Protein AF-A0A9D8QK67-F1 (afdb_monomer_lite)

Foldseek 3Di:
DDPDPPVVVVVVVLVVLLCVQCVVPVLNPPLVSLLVNCVVCLVVDDPVVSVVSVVDDSVVSSLVSLLVLQVDPVNVVSNVSSVVNCVVVVHDHDQPGPPPPNLQKDFQDDDPDTQFMAGRPPHGDTDGDPPDDQQSVLLSVQLNVLCNVPVPDDNLSSLQRSLCVQCNLVNCVVCVPDDLVVSCVVSSHDSVSSVVSVVDHSDDPDD

Radius of gyration: 26.01 Å; chains: 1; bounding box: 53×43×68 Å

Structure (mmCIF, N/CA/C/O backbone):
data_AF-A0A9D8QK67-F1
#
_entry.id   AF-A0A9D8QK67-F1
#
loop_
_atom_site.group_PDB
_atom_site.id
_atom_site.type_symbol
_atom_site.label_atom_id
_atom_site.label_alt_id
_atom_site.label_comp_id
_atom_site.label_asym_id
_atom_site.label_entity_id
_atom_site.label_seq_id
_atom_site.pdbx_PDB_ins_code
_atom_site.Cartn_x
_atom_site.Cartn_y
_atom_site.Cartn_z
_atom_site.occupancy
_atom_site.B_iso_or_equiv
_atom_site.auth_seq_id
_atom_site.auth_comp_id
_atom_site.auth_asym_id
_atom_site.auth_atom_id
_atom_site.pdbx_PDB_model_num
ATOM 1 N N . MET A 1 1 ? -6.940 -29.912 8.358 1.00 36.94 1 MET A N 1
ATOM 2 C CA . MET A 1 1 ? -6.576 -28.660 9.057 1.00 36.94 1 MET A CA 1
ATOM 3 C C . MET A 1 1 ? -7.272 -28.669 10.408 1.00 36.94 1 MET A C 1
ATOM 5 O O . MET A 1 1 ? -8.484 -28.816 10.425 1.00 36.94 1 MET A O 1
ATOM 9 N N . ARG A 1 2 ? -6.539 -28.619 11.528 1.00 30.02 2 ARG A N 1
ATOM 10 C CA . ARG A 1 2 ? -7.157 -28.437 12.853 1.00 30.02 2 ARG A CA 1
ATOM 11 C C . ARG A 1 2 ? -7.566 -26.968 12.959 1.00 30.02 2 ARG A C 1
ATOM 13 O O . ARG A 1 2 ? -6.685 -26.115 12.961 1.00 30.02 2 ARG A O 1
ATOM 20 N N . GLN A 1 3 ? -8.869 -26.688 12.989 1.00 32.41 3 GLN A N 1
ATOM 21 C CA . GLN A 1 3 ? -9.378 -25.390 13.431 1.00 32.41 3 GLN A CA 1
ATOM 22 C C . GLN A 1 3 ? -8.863 -25.164 14.853 1.00 32.41 3 GLN A C 1
ATOM 24 O O . GLN A 1 3 ? -9.059 -26.008 15.729 1.00 32.41 3 GLN A O 1
ATOM 29 N N . LEU A 1 4 ? -8.145 -24.063 15.057 1.00 34.09 4 LEU A N 1
ATOM 30 C CA . LEU A 1 4 ? -7.917 -23.551 16.399 1.00 34.09 4 LEU A CA 1
ATOM 31 C C . LEU A 1 4 ? -9.305 -23.243 16.979 1.00 34.09 4 LEU A C 1
ATOM 33 O O . LEU A 1 4 ? -10.075 -22.565 16.297 1.00 34.09 4 LEU A O 1
ATOM 37 N N . PRO A 1 5 ? -9.658 -23.750 18.171 1.00 41.81 5 PRO A N 1
ATOM 38 C CA . PRO A 1 5 ? -10.883 -23.349 18.836 1.00 41.81 5 PRO A CA 1
ATOM 39 C C . PRO A 1 5 ? -10.677 -21.906 19.295 1.00 41.81 5 PRO A C 1
ATOM 41 O O . PRO A 1 5 ? -10.140 -21.651 20.371 1.00 41.81 5 PRO A O 1
ATOM 44 N N . LEU A 1 6 ? -11.019 -20.950 18.435 1.00 49.28 6 LEU A N 1
ATOM 45 C CA . LEU A 1 6 ? -11.385 -19.630 18.914 1.00 49.28 6 LEU A CA 1
ATOM 46 C C . LEU A 1 6 ? -12.670 -19.865 19.711 1.00 49.28 6 LEU A C 1
ATOM 48 O O . LEU A 1 6 ? -13.608 -20.486 19.219 1.00 49.28 6 LEU A O 1
ATOM 52 N N . ASP A 1 7 ? -12.639 -19.544 20.999 1.00 64.25 7 ASP A N 1
ATOM 53 C CA . ASP A 1 7 ? -13.776 -19.750 21.892 1.00 64.25 7 ASP A CA 1
ATOM 54 C C . ASP A 1 7 ? -14.840 -18.701 21.543 1.00 64.25 7 ASP A C 1
ATOM 56 O O . ASP A 1 7 ? -14.879 -17.619 22.129 1.00 64.25 7 ASP A O 1
ATOM 60 N N . ASP A 1 8 ? -15.649 -19.006 20.523 1.00 66.75 8 ASP A N 1
ATOM 61 C CA . ASP A 1 8 ? -16.654 -18.108 19.942 1.00 66.75 8 ASP A CA 1
ATOM 62 C C . ASP A 1 8 ? -17.602 -17.541 21.012 1.00 66.75 8 ASP A C 1
ATOM 64 O O . ASP A 1 8 ? -18.052 -16.404 20.908 1.00 66.75 8 ASP A O 1
ATOM 68 N N . THR A 1 9 ? -17.857 -18.296 22.090 1.00 78.62 9 THR A N 1
ATOM 69 C CA . THR A 1 9 ? -18.712 -17.848 23.202 1.00 78.62 9 THR A CA 1
ATOM 70 C C . THR A 1 9 ? -18.023 -16.791 24.062 1.00 78.62 9 THR A C 1
ATOM 72 O O . THR A 1 9 ? -18.639 -15.785 24.410 1.00 78.62 9 THR A O 1
ATOM 75 N N . ARG A 1 10 ? -16.736 -16.973 24.390 1.00 80.19 10 ARG A N 1
ATOM 76 C CA . ARG A 1 10 ? -15.965 -15.948 25.119 1.00 80.19 10 ARG A CA 1
ATOM 77 C C . ARG A 1 10 ? -15.777 -14.689 24.288 1.00 80.19 10 ARG A C 1
ATOM 79 O O . ARG A 1 10 ? -15.839 -13.593 24.834 1.00 80.19 10 ARG A O 1
ATOM 86 N N . TYR A 1 11 ? -15.551 -14.846 22.986 1.00 83.00 11 TYR A N 1
ATOM 87 C CA . TYR A 1 11 ? -15.418 -13.710 22.083 1.00 83.00 11 TYR A CA 1
ATOM 88 C C . TYR A 1 11 ? -16.732 -12.930 21.961 1.00 83.00 11 TYR A C 1
ATOM 90 O O . TYR A 1 11 ? -16.716 -11.713 22.105 1.00 83.00 11 TYR A O 1
ATOM 98 N N . ALA A 1 12 ? -17.874 -13.608 21.808 1.00 88.06 12 ALA A N 1
ATOM 99 C CA . ALA A 1 12 ? -19.182 -12.951 21.797 1.00 88.06 12 ALA A CA 1
ATOM 100 C C . ALA A 1 12 ? -19.446 -12.166 23.095 1.00 88.06 12 ALA A C 1
ATOM 102 O O . ALA A 1 12 ? -19.792 -10.989 23.034 1.00 88.06 12 ALA A O 1
ATOM 103 N N . GLN A 1 13 ? -19.178 -12.772 24.259 1.00 89.88 13 GLN A N 1
ATOM 104 C CA .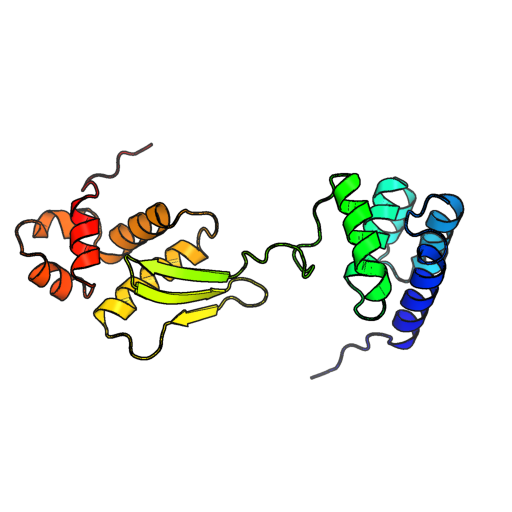 GLN A 1 13 ? -19.317 -12.087 25.549 1.00 89.88 13 GLN A CA 1
ATOM 105 C C . GLN A 1 13 ? -18.404 -10.854 25.652 1.00 89.88 13 GLN A C 1
ATOM 107 O O . GLN A 1 13 ? -18.838 -9.809 26.126 1.00 89.88 13 GLN A O 1
ATOM 112 N N . PHE A 1 14 ? -17.158 -10.944 25.169 1.00 90.88 14 PHE A N 1
ATOM 113 C CA . PHE A 1 14 ? -16.250 -9.794 25.112 1.00 90.88 14 PHE A CA 1
ATOM 114 C C . PHE A 1 14 ? -16.838 -8.628 24.319 1.00 90.88 14 PHE A C 1
ATOM 116 O O . PHE A 1 14 ? -16.728 -7.479 24.741 1.00 90.88 14 PHE A O 1
ATOM 123 N N . LEU A 1 15 ? -17.435 -8.916 23.161 1.00 92.62 15 LEU A N 1
ATOM 124 C CA . LEU A 1 15 ? -18.014 -7.894 22.296 1.00 92.62 15 LEU A CA 1
ATOM 125 C C . LEU A 1 15 ? -19.244 -7.242 22.930 1.00 92.62 15 LEU A C 1
ATOM 127 O O . LEU A 1 15 ? -19.387 -6.022 22.837 1.00 92.62 15 LEU A O 1
ATOM 131 N N . ASP A 1 16 ? -20.086 -8.025 23.604 1.00 94.56 16 ASP A N 1
ATOM 132 C CA . ASP A 1 16 ? -21.243 -7.512 24.339 1.00 94.56 16 ASP A CA 1
ATOM 133 C C . ASP A 1 16 ? -20.811 -6.592 25.489 1.00 94.56 16 ASP A C 1
ATOM 135 O O . ASP A 1 16 ? -21.323 -5.476 25.618 1.00 94.56 16 ASP A O 1
ATOM 139 N N . ASP A 1 17 ? -19.812 -7.007 26.271 1.00 94.62 17 ASP A N 1
ATOM 140 C CA . ASP A 1 17 ? -19.271 -6.209 27.375 1.00 94.62 17 ASP A CA 1
ATOM 141 C C . ASP A 1 17 ? -18.578 -4.934 26.863 1.00 94.62 17 ASP A C 1
ATOM 143 O O . ASP A 1 17 ? -18.732 -3.852 27.440 1.00 94.62 17 ASP A O 1
ATOM 147 N N . LEU A 1 18 ? -17.854 -5.027 25.741 1.00 95.00 18 LEU A N 1
ATOM 148 C CA . LEU A 1 18 ? -17.203 -3.885 25.100 1.00 95.00 18 LEU A CA 1
ATOM 149 C C . LEU A 1 18 ? -18.236 -2.880 24.579 1.00 95.00 18 LEU A C 1
ATOM 151 O O . LEU A 1 18 ? -18.085 -1.675 24.791 1.00 95.00 18 LEU A O 1
ATOM 155 N N . ARG A 1 19 ? -19.313 -3.356 23.943 1.00 96.12 19 ARG A N 1
ATOM 156 C CA . ARG A 1 19 ? -20.425 -2.500 23.512 1.00 96.12 19 ARG A CA 1
ATOM 157 C C . ARG A 1 19 ? -21.097 -1.835 24.708 1.00 96.12 19 ARG A C 1
ATOM 159 O O . ARG A 1 19 ? -21.321 -0.629 24.664 1.00 96.12 19 ARG A O 1
ATOM 166 N N . ALA A 1 20 ? -21.385 -2.584 25.771 1.00 95.00 20 ALA A N 1
ATOM 167 C CA . ALA A 1 20 ? -22.019 -2.050 26.975 1.00 95.00 20 ALA A CA 1
ATOM 168 C C . ALA A 1 20 ? -21.183 -0.944 27.640 1.00 95.00 20 ALA A C 1
ATOM 170 O O . ALA A 1 20 ? -21.745 -0.016 28.222 1.00 95.00 20 ALA A O 1
ATOM 171 N N . LEU A 1 21 ? -19.855 -1.019 27.525 1.00 95.38 21 LEU A N 1
ATOM 172 C CA . LEU A 1 21 ? -18.947 0.012 28.011 1.00 95.38 21 LEU A CA 1
ATOM 173 C C . LEU A 1 21 ? -18.907 1.254 27.102 1.00 95.38 21 LEU A C 1
ATOM 175 O O . LEU A 1 21 ? -18.934 2.372 27.608 1.00 95.38 21 LEU A O 1
ATOM 179 N N . VAL A 1 22 ? -18.823 1.071 25.780 1.00 93.31 22 VAL A N 1
ATOM 180 C CA . VAL A 1 22 ? -18.586 2.164 24.814 1.00 93.31 22 VAL A CA 1
ATOM 181 C C . VAL A 1 22 ? -19.878 2.880 24.406 1.00 93.31 22 VAL A C 1
ATOM 183 O O . VAL A 1 22 ? -19.868 4.083 24.175 1.00 93.31 22 VAL A O 1
ATOM 186 N N . GLN A 1 23 ? -21.006 2.178 24.303 1.00 92.19 23 GLN A N 1
ATOM 187 C CA . GLN A 1 23 ? -22.250 2.747 23.772 1.00 92.19 23 GLN A CA 1
ATOM 188 C C . GLN A 1 23 ? -22.830 3.901 24.621 1.00 92.19 23 GLN A C 1
ATOM 190 O O . GLN A 1 23 ? -23.294 4.877 24.029 1.00 92.19 23 GLN A O 1
ATOM 195 N N . PRO A 1 24 ? -22.818 3.850 25.969 1.00 93.25 24 PRO A N 1
ATOM 196 C CA . PRO A 1 24 ? -23.308 4.960 26.792 1.00 93.25 24 PRO A CA 1
ATOM 197 C C . PRO A 1 24 ? -22.358 6.166 26.827 1.00 93.25 24 PRO A C 1
ATOM 199 O O . PRO A 1 24 ? -22.803 7.286 27.072 1.00 93.25 24 PRO A O 1
ATOM 202 N N . ASP A 1 25 ? -21.061 5.935 26.616 1.00 90.06 25 ASP A N 1
ATOM 203 C CA . ASP A 1 25 ? -20.000 6.944 26.646 1.00 90.06 25 ASP A CA 1
ATOM 204 C C . ASP A 1 25 ? -18.907 6.558 25.645 1.00 90.06 25 ASP A C 1
ATOM 206 O O . ASP A 1 25 ? -17.920 5.901 25.990 1.00 90.06 25 ASP A O 1
ATOM 210 N N . SER A 1 26 ? -19.072 7.000 24.395 1.00 87.56 26 SER A N 1
ATOM 211 C CA . SER A 1 26 ? -18.126 6.692 23.318 1.00 87.56 26 SER A CA 1
ATOM 212 C C . SER A 1 26 ? -16.744 7.301 23.544 1.00 87.56 26 SER A C 1
ATOM 214 O O . SER A 1 26 ? -15.825 7.003 22.796 1.00 87.56 26 SER A O 1
ATOM 216 N N . TRP A 1 27 ? -16.571 8.140 24.565 1.00 89.56 27 TRP A N 1
ATOM 217 C CA . TRP A 1 27 ? -15.303 8.772 24.916 1.00 89.56 27 TRP A CA 1
ATOM 218 C C . TRP A 1 27 ? -14.620 8.125 26.121 1.00 89.56 27 TRP A C 1
ATOM 220 O O . TRP A 1 27 ? -13.483 8.491 26.443 1.00 89.56 27 TRP A O 1
ATOM 230 N N . LEU A 1 28 ? -15.286 7.163 26.773 1.00 92.12 28 LEU A N 1
ATOM 231 C CA . LEU A 1 28 ? -14.751 6.375 27.883 1.00 92.12 28 LEU A CA 1
ATOM 232 C C . LEU A 1 28 ? -14.181 7.257 29.011 1.00 92.12 28 LEU A C 1
ATOM 234 O O . LEU A 1 28 ? -13.086 7.029 29.544 1.00 92.12 28 LEU A O 1
ATOM 238 N N . ASN A 1 29 ? -14.905 8.316 29.368 1.00 91.44 29 ASN A N 1
ATOM 239 C CA . ASN A 1 29 ? -14.507 9.272 30.395 1.00 91.44 29 ASN A CA 1
ATOM 240 C C . ASN A 1 29 ? -14.537 8.652 31.799 1.00 91.44 29 ASN A C 1
ATOM 242 O O . ASN A 1 29 ? -13.721 9.033 32.646 1.00 91.44 29 ASN A O 1
ATOM 246 N N . ASP A 1 30 ? -15.413 7.670 32.040 1.00 93.75 30 ASP A N 1
ATOM 247 C CA . ASP A 1 30 ? -15.445 6.915 33.296 1.00 93.75 30 ASP A CA 1
ATOM 248 C C . ASP A 1 30 ? -14.226 5.982 33.424 1.00 93.75 30 ASP A C 1
ATOM 250 O O . ASP A 1 30 ? -14.192 4.837 32.967 1.00 93.75 30 ASP A O 1
ATOM 254 N N . ARG A 1 31 ? -13.207 6.488 34.124 1.00 92.94 31 ARG A N 1
ATOM 255 C CA . ARG A 1 31 ? -11.957 5.777 34.432 1.00 92.94 31 ARG A CA 1
ATOM 256 C C . ARG A 1 31 ? -12.186 4.502 35.241 1.00 92.94 31 ARG A C 1
ATOM 258 O O . ARG A 1 31 ? -11.455 3.529 35.074 1.00 92.94 31 ARG A O 1
ATOM 265 N N . GLN A 1 32 ? -13.177 4.496 36.131 1.00 94.12 32 GLN A N 1
ATOM 266 C CA . GLN A 1 32 ? -13.441 3.344 36.983 1.00 94.12 32 GLN A CA 1
ATOM 267 C C . GLN A 1 32 ? -14.122 2.231 36.186 1.00 94.12 32 GLN A C 1
ATOM 269 O O . GLN A 1 32 ? -13.820 1.057 36.393 1.00 94.12 32 GLN A O 1
ATOM 274 N N . ALA A 1 33 ? -15.040 2.571 35.280 1.00 94.12 33 ALA A N 1
ATOM 275 C CA . ALA A 1 33 ? -15.622 1.608 34.346 1.00 94.12 33 ALA A CA 1
ATOM 276 C C . ALA A 1 33 ? -14.556 1.022 33.405 1.00 94.12 33 ALA A C 1
ATOM 278 O O . ALA A 1 33 ? -14.467 -0.198 33.276 1.00 94.12 33 ALA A O 1
ATOM 279 N N . LEU A 1 34 ? -13.682 1.873 32.854 1.00 94.00 34 LEU A N 1
ATOM 280 C CA . LEU A 1 34 ? -12.557 1.468 32.008 1.00 94.00 34 LEU A CA 1
ATOM 281 C C . LEU A 1 34 ? -11.653 0.432 32.691 1.00 94.00 34 LEU A C 1
ATOM 283 O O . LEU A 1 34 ? -11.367 -0.616 32.120 1.00 94.00 34 LEU A O 1
ATOM 287 N N . ARG A 1 35 ? -11.216 0.696 33.929 1.00 93.94 35 ARG A N 1
ATOM 288 C CA . ARG A 1 35 ? -10.358 -0.239 34.679 1.00 93.94 35 ARG A CA 1
ATOM 289 C C . ARG A 1 35 ? -11.070 -1.543 35.008 1.00 93.94 35 ARG A C 1
ATOM 291 O O . ARG A 1 35 ? -10.513 -2.610 34.773 1.00 93.94 35 ARG A O 1
ATOM 298 N N . ARG A 1 36 ? -12.325 -1.457 35.461 1.00 94.62 36 ARG A N 1
ATOM 299 C CA . ARG A 1 36 ? -13.143 -2.640 35.767 1.00 94.62 36 ARG A CA 1
ATOM 300 C C . ARG A 1 36 ? -13.310 -3.560 34.563 1.00 94.62 36 ARG A C 1
ATOM 302 O O . ARG A 1 36 ? -13.290 -4.772 34.743 1.00 94.62 36 ARG A O 1
ATOM 309 N N . PHE A 1 37 ? -13.438 -3.009 33.358 1.00 94.75 37 PHE A N 1
ATOM 310 C CA . PHE A 1 37 ? -13.497 -3.805 32.135 1.00 94.75 37 PHE A CA 1
ATOM 311 C C . PHE A 1 37 ? -12.232 -4.654 31.945 1.00 94.75 37 PHE A C 1
ATOM 313 O O . PHE A 1 37 ? -12.317 -5.867 31.756 1.00 94.75 37 PHE A O 1
ATOM 320 N N . PHE A 1 38 ? -11.047 -4.051 32.067 1.00 92.50 38 PHE A N 1
ATOM 321 C CA . PHE A 1 38 ? -9.790 -4.791 31.928 1.00 92.50 38 PHE A CA 1
ATOM 322 C C . PHE A 1 38 ? -9.558 -5.797 33.056 1.00 92.50 38 PHE A C 1
ATOM 324 O O . PHE A 1 38 ? -9.067 -6.892 32.787 1.00 92.50 38 PHE A O 1
ATOM 331 N N . ASP A 1 39 ? -9.969 -5.481 34.285 1.00 91.88 39 ASP A N 1
ATOM 332 C CA . ASP A 1 39 ? -9.912 -6.421 35.408 1.00 91.88 39 ASP A CA 1
ATOM 333 C C . ASP A 1 39 ? -10.824 -7.635 35.185 1.00 91.88 39 ASP A C 1
ATOM 335 O O . ASP A 1 39 ? -10.418 -8.777 35.409 1.00 91.88 39 ASP A O 1
ATOM 339 N N . MET A 1 40 ? -12.044 -7.404 34.693 1.00 92.06 40 MET A N 1
ATOM 340 C CA . MET A 1 40 ? -13.019 -8.456 34.398 1.00 92.06 40 MET A CA 1
ATOM 341 C C . MET A 1 40 ? -12.522 -9.403 33.300 1.00 92.06 40 MET A C 1
ATOM 343 O O . MET A 1 40 ? -12.664 -10.621 33.414 1.00 92.06 40 MET A O 1
ATOM 347 N N . HIS A 1 41 ? -11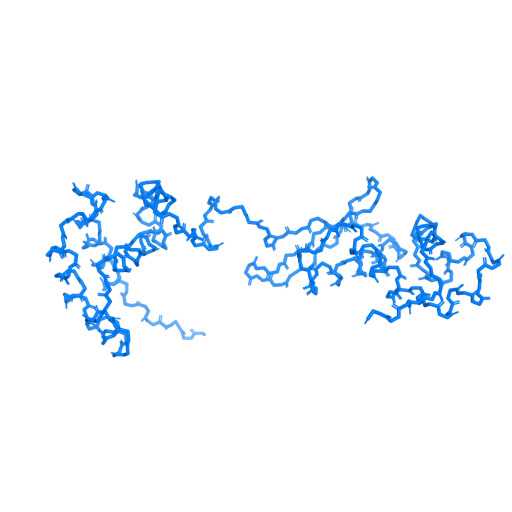.871 -8.858 32.272 1.00 89.25 41 HIS A N 1
ATOM 348 C CA . HIS A 1 41 ? -11.323 -9.627 31.154 1.00 89.25 41 HIS A CA 1
ATOM 349 C C . HIS A 1 41 ? -9.851 -10.012 31.337 1.00 89.25 41 HIS A C 1
ATOM 351 O O . HIS A 1 41 ? -9.232 -10.550 30.420 1.00 89.25 41 HIS A O 1
ATOM 357 N N . ARG A 1 42 ? -9.274 -9.796 32.526 1.00 86.06 42 ARG A N 1
ATOM 358 C CA . ARG A 1 42 ? -7.843 -9.995 32.802 1.00 86.06 42 ARG A CA 1
ATOM 359 C C . ARG A 1 42 ? -7.341 -11.375 32.393 1.00 86.06 42 ARG A C 1
ATOM 361 O O . ARG A 1 42 ? -6.269 -11.500 31.810 1.00 86.06 42 ARG A O 1
ATOM 368 N N . ALA A 1 43 ? -8.131 -12.409 32.682 1.00 84.06 43 ALA A N 1
ATOM 369 C CA . ALA A 1 43 ? -7.800 -13.800 32.378 1.00 84.06 43 ALA A CA 1
ATOM 370 C C . ALA A 1 43 ? -7.795 -14.121 30.8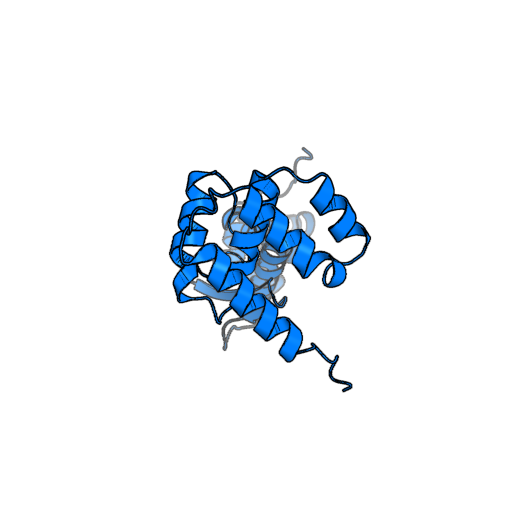72 1.00 84.06 43 ALA A C 1
ATOM 372 O O . ALA A 1 43 ? -7.351 -15.198 30.480 1.00 84.06 43 ALA A O 1
ATOM 373 N N . TRP A 1 44 ? -8.320 -13.225 30.034 1.00 81.25 44 TRP A N 1
ATOM 374 C CA . TRP A 1 44 ? -8.383 -13.400 28.582 1.00 81.25 44 TRP A CA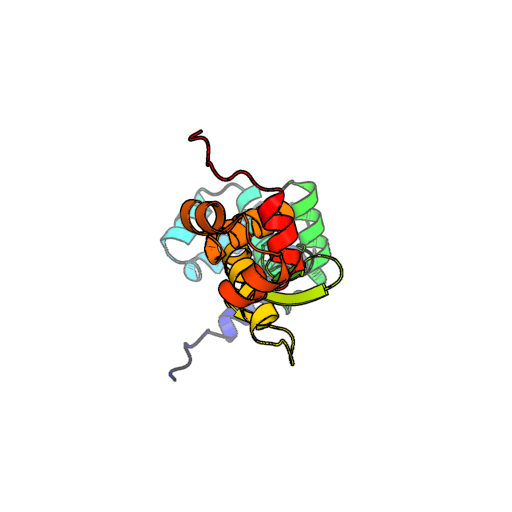 1
ATOM 375 C C . TRP A 1 44 ? -7.139 -12.839 27.891 1.00 81.25 44 TRP A C 1
ATOM 377 O O . TRP A 1 44 ? -6.843 -13.205 26.754 1.00 81.25 44 TRP A O 1
ATOM 387 N N . PHE A 1 45 ? -6.366 -12.010 28.592 1.00 78.50 45 PHE A N 1
ATOM 388 C CA . PHE A 1 45 ? -5.074 -11.527 28.132 1.00 78.50 45 PHE A CA 1
ATOM 389 C C . PHE A 1 45 ? -3.948 -12.465 28.580 1.00 78.50 45 PHE A C 1
ATOM 391 O O . PHE A 1 45 ? -3.989 -13.075 29.649 1.00 78.50 45 PHE A O 1
ATOM 398 N N . GLY A 1 46 ? -2.887 -12.556 27.773 1.00 76.19 46 GLY A N 1
ATOM 399 C CA . GLY A 1 46 ? -1.672 -13.256 28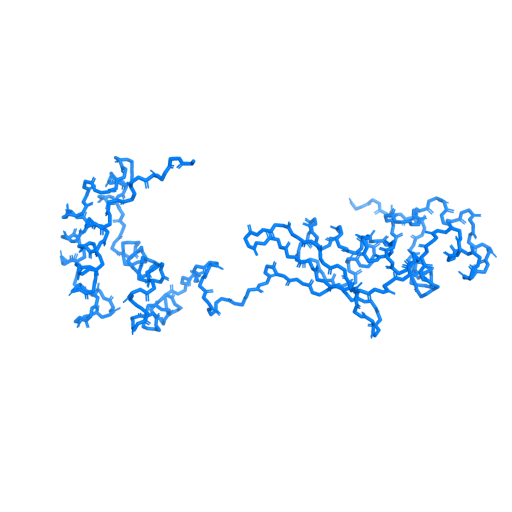.188 1.00 76.19 46 GLY A CA 1
ATOM 400 C C . GLY A 1 46 ? -1.079 -12.620 29.460 1.00 76.19 46 GLY A C 1
ATOM 401 O O . GLY A 1 46 ? -1.176 -11.401 29.612 1.00 76.19 46 GLY A O 1
ATOM 402 N N . PRO A 1 47 ? -0.406 -13.382 30.347 1.00 80.00 47 PRO A N 1
ATOM 403 C CA . PRO A 1 47 ? 0.060 -12.888 31.652 1.00 80.00 47 PRO A CA 1
ATOM 404 C C . PRO A 1 47 ? 0.902 -11.608 31.574 1.00 80.00 47 PRO A C 1
ATOM 406 O O . PRO A 1 47 ? 0.791 -10.727 32.422 1.00 80.00 47 PRO A O 1
ATOM 409 N N . ARG A 1 48 ? 1.716 -11.483 30.518 1.00 76.69 48 ARG A N 1
ATOM 410 C CA . ARG A 1 48 ? 2.531 -10.293 30.248 1.00 76.69 48 ARG A CA 1
ATOM 411 C C . ARG A 1 48 ? 1.682 -9.070 29.900 1.00 76.69 48 ARG A C 1
ATOM 413 O O . ARG A 1 48 ? 1.974 -7.981 30.376 1.00 76.69 48 ARG A O 1
ATOM 420 N N . THR A 1 49 ? 0.656 -9.250 29.071 1.00 77.19 49 THR A N 1
ATOM 421 C CA . THR A 1 49 ? -0.271 -8.176 28.704 1.00 77.19 49 THR A CA 1
ATOM 422 C C . THR A 1 49 ? -1.082 -7.759 29.919 1.00 77.19 49 THR A C 1
ATOM 424 O O . THR A 1 49 ? -1.123 -6.573 30.203 1.00 77.19 49 THR A O 1
ATOM 427 N N . ALA A 1 50 ? -1.628 -8.717 30.677 1.00 84.38 50 ALA A N 1
ATOM 428 C CA . ALA A 1 50 ? -2.377 -8.449 31.904 1.00 84.38 50 ALA A CA 1
ATOM 429 C C . ALA A 1 50 ? -1.565 -7.612 32.910 1.00 84.38 50 ALA A C 1
ATOM 431 O O . ALA A 1 50 ? -2.066 -6.607 33.400 1.00 84.38 50 ALA A O 1
ATOM 432 N N . ALA A 1 51 ? -0.297 -7.968 33.155 1.00 83.50 51 ALA A N 1
ATOM 433 C CA . ALA A 1 51 ? 0.590 -7.183 34.018 1.00 83.50 51 ALA A CA 1
ATOM 434 C C . ALA A 1 51 ? 0.856 -5.770 33.466 1.00 83.50 51 ALA A C 1
ATOM 436 O O . ALA A 1 51 ? 0.842 -4.800 34.213 1.00 83.50 51 ALA A O 1
ATOM 437 N N . ALA A 1 52 ? 1.040 -5.632 32.149 1.00 82.69 52 ALA A N 1
ATOM 438 C CA . ALA A 1 52 ? 1.219 -4.322 31.526 1.00 82.69 52 ALA A CA 1
ATOM 439 C C . ALA A 1 52 ? -0.039 -3.435 31.614 1.00 82.69 52 ALA A C 1
ATOM 441 O O . ALA A 1 52 ? 0.087 -2.214 31.610 1.00 82.69 52 ALA A O 1
ATOM 442 N N . MET A 1 53 ? -1.245 -4.016 31.707 1.00 85.50 53 MET A N 1
ATOM 443 C CA . MET A 1 53 ? -2.486 -3.238 31.853 1.00 85.50 53 MET A CA 1
ATOM 444 C C . MET A 1 53 ? -2.618 -2.612 33.242 1.00 85.50 53 MET A C 1
ATOM 446 O O . MET A 1 53 ? -3.189 -1.529 33.357 1.00 85.50 53 MET A O 1
ATOM 450 N N . ASP A 1 54 ? -2.067 -3.254 34.278 1.00 86.25 54 ASP A N 1
ATOM 451 C CA . ASP A 1 54 ? -2.074 -2.716 35.645 1.00 86.25 54 ASP A CA 1
ATOM 452 C C . ASP A 1 54 ? -1.317 -1.382 35.716 1.00 86.25 54 ASP A C 1
ATOM 454 O O . ASP A 1 54 ? -1.749 -0.440 36.377 1.00 86.25 54 ASP A O 1
ATOM 458 N N . GLU A 1 55 ? -0.209 -1.291 34.980 1.00 88.62 55 GLU A N 1
ATOM 459 C CA . GLU A 1 55 ? 0.682 -0.128 34.950 1.00 88.62 55 GLU A CA 1
ATOM 460 C C . GLU A 1 55 ? 0.350 0.863 33.820 1.00 88.62 55 GLU A C 1
ATOM 462 O O . GLU A 1 55 ? 0.858 1.987 33.806 1.00 88.62 55 GLU A O 1
ATOM 467 N N . ALA A 1 56 ? -0.497 0.471 32.862 1.00 90.31 56 ALA A N 1
ATOM 468 C CA . ALA A 1 56 ? -0.893 1.310 31.734 1.00 90.31 56 ALA A CA 1
ATOM 469 C C . ALA A 1 56 ? -1.563 2.604 32.211 1.00 90.31 56 ALA A C 1
ATOM 471 O O . ALA A 1 56 ? -2.265 2.610 33.218 1.00 90.31 56 ALA A O 1
ATOM 472 N N . SER A 1 57 ? -1.411 3.703 31.470 1.00 93.12 57 SER A N 1
ATOM 473 C CA . SER A 1 57 ? -2.202 4.916 31.708 1.00 93.12 57 SER A CA 1
ATOM 474 C C . SER A 1 57 ? -3.651 4.724 31.247 1.00 93.12 57 SER A C 1
ATOM 476 O O . SER A 1 57 ? -3.927 3.913 30.363 1.00 93.12 57 SER A O 1
ATOM 478 N N . ASP A 1 58 ? -4.586 5.501 31.801 1.00 93.06 58 ASP A N 1
ATOM 479 C CA . ASP A 1 58 ? -5.987 5.449 31.353 1.00 93.06 58 ASP A CA 1
ATOM 480 C C . ASP A 1 58 ? -6.117 5.783 29.861 1.00 93.06 58 ASP A C 1
ATOM 482 O O . ASP A 1 58 ? -6.929 5.185 29.167 1.00 93.06 58 ASP A O 1
ATOM 486 N N . ASP A 1 59 ? -5.290 6.692 29.341 1.00 91.31 59 ASP A N 1
ATOM 487 C CA . ASP A 1 59 ? -5.286 7.024 27.913 1.00 91.31 59 ASP A CA 1
ATOM 488 C C . ASP A 1 59 ? -4.805 5.852 27.051 1.00 91.31 59 ASP A C 1
ATOM 490 O O . ASP A 1 59 ? -5.386 5.596 25.998 1.00 91.31 59 ASP A O 1
ATOM 494 N N . LEU A 1 60 ? -3.808 5.085 27.506 1.00 90.94 60 LEU A N 1
ATOM 495 C CA . LEU A 1 60 ? -3.390 3.870 26.804 1.00 90.94 60 LEU A CA 1
ATOM 496 C C . LEU A 1 60 ? -4.513 2.826 26.797 1.00 90.94 60 LEU A C 1
ATOM 498 O O . LEU A 1 60 ? -4.785 2.222 25.761 1.00 90.94 60 LEU A O 1
ATOM 502 N N . LEU A 1 61 ? -5.198 2.651 27.926 1.00 93.44 61 LEU A N 1
ATOM 503 C CA . LEU A 1 61 ? -6.335 1.742 28.033 1.00 93.44 61 LEU A CA 1
ATOM 504 C C . LEU A 1 61 ? -7.506 2.151 27.129 1.00 93.44 61 LEU A C 1
ATOM 506 O O . LEU A 1 61 ? -8.064 1.296 26.442 1.00 93.44 61 LEU A O 1
ATOM 510 N N . ARG A 1 62 ? -7.848 3.445 27.066 1.00 94.81 62 ARG A N 1
ATOM 511 C CA . ARG A 1 62 ? -8.861 3.966 26.128 1.00 94.81 62 ARG A CA 1
ATOM 512 C C . ARG A 1 62 ? -8.479 3.682 24.684 1.00 94.81 62 ARG A C 1
ATOM 514 O O . ARG A 1 62 ? -9.287 3.143 23.933 1.00 94.81 62 ARG A O 1
ATOM 521 N N . THR A 1 63 ? -7.234 3.979 24.315 1.00 93.44 63 THR A N 1
ATOM 522 C CA . THR A 1 63 ? -6.715 3.708 22.971 1.00 93.44 63 THR A CA 1
ATOM 523 C C . THR A 1 63 ? -6.846 2.230 22.617 1.00 93.44 63 THR A C 1
ATOM 525 O O . THR A 1 63 ? -7.304 1.902 21.525 1.00 93.44 63 THR A O 1
ATOM 528 N N . MET A 1 64 ? -6.522 1.325 23.544 1.00 91.75 64 MET A N 1
ATOM 529 C CA . MET A 1 64 ? -6.691 -0.112 23.325 1.00 91.75 64 MET A CA 1
ATOM 530 C C . MET A 1 64 ? -8.154 -0.511 23.097 1.00 91.75 64 MET A C 1
ATOM 532 O O . MET A 1 64 ? -8.411 -1.330 22.217 1.00 91.75 64 MET A O 1
ATOM 536 N N . LEU A 1 65 ? -9.109 0.068 23.832 1.00 94.50 65 LEU A N 1
ATOM 537 C CA . LEU A 1 65 ? -10.531 -0.210 23.615 1.00 94.50 65 LEU A CA 1
ATOM 538 C C . LEU A 1 65 ? -11.032 0.310 22.272 1.00 94.50 65 LEU A C 1
ATOM 540 O O . LEU A 1 65 ? -11.703 -0.432 21.562 1.00 94.50 65 LEU A O 1
ATOM 544 N N . HIS A 1 66 ? -10.659 1.527 21.873 1.00 95.38 66 HIS A N 1
ATOM 545 C CA . HIS A 1 66 ? -11.015 2.044 20.550 1.00 95.38 66 HIS A CA 1
ATOM 546 C C . HIS A 1 66 ? -10.433 1.189 19.425 1.00 95.38 66 HIS A C 1
ATOM 548 O O . HIS A 1 66 ? -11.123 0.894 18.453 1.00 95.38 66 HIS A O 1
ATOM 554 N N . ILE A 1 67 ? -9.196 0.712 19.574 1.00 90.75 67 ILE A N 1
ATOM 555 C CA . ILE A 1 67 ? -8.598 -0.230 18.622 1.00 90.75 67 ILE A CA 1
ATOM 556 C C . ILE A 1 67 ? -9.363 -1.565 18.608 1.00 90.75 67 ILE A C 1
ATOM 558 O O . ILE A 1 67 ? -9.593 -2.117 17.533 1.00 90.75 67 ILE A O 1
ATOM 562 N N . ALA A 1 68 ? -9.785 -2.077 19.768 1.00 91.00 68 ALA A N 1
ATOM 563 C CA . ALA A 1 68 ? -10.576 -3.305 19.859 1.00 91.00 68 ALA A CA 1
ATOM 564 C C . ALA A 1 68 ? -11.953 -3.160 19.187 1.00 91.00 68 ALA A C 1
ATOM 566 O O . ALA A 1 68 ? -12.370 -4.066 18.468 1.00 91.00 68 ALA A O 1
ATOM 567 N N . VAL A 1 69 ? -12.615 -2.006 19.345 1.00 94.50 69 VAL A N 1
ATOM 568 C CA . VAL A 1 69 ? -13.863 -1.675 18.637 1.00 94.50 69 VAL A CA 1
ATOM 569 C C . VAL A 1 69 ? -13.648 -1.704 17.123 1.00 94.50 69 VAL A C 1
ATOM 571 O O . VAL A 1 69 ? -14.411 -2.356 16.415 1.00 94.50 69 VAL A O 1
ATOM 574 N N . LEU A 1 70 ? -12.579 -1.073 16.620 1.00 89.38 70 LEU A N 1
ATOM 575 C CA . LEU A 1 70 ? -12.259 -1.066 15.184 1.00 89.38 70 LEU A CA 1
ATOM 576 C C . LEU A 1 70 ? -11.904 -2.456 14.631 1.00 89.38 70 LEU A C 1
ATOM 578 O O . LEU A 1 70 ? -12.104 -2.714 13.445 1.00 89.38 70 LEU A O 1
ATOM 582 N N . ALA A 1 71 ? -11.388 -3.358 15.467 1.00 83.38 71 ALA A N 1
ATOM 583 C CA . ALA A 1 71 ? -11.073 -4.728 15.073 1.00 83.38 71 ALA A CA 1
ATOM 584 C C . ALA A 1 71 ? -12.310 -5.645 14.988 1.00 83.38 71 ALA A C 1
ATOM 586 O O . ALA A 1 71 ? -12.231 -6.691 14.345 1.00 83.38 71 ALA A O 1
ATOM 587 N N . ALA A 1 72 ? -13.433 -5.271 15.613 1.00 86.69 72 ALA A N 1
ATOM 588 C CA . ALA A 1 72 ? -14.663 -6.057 15.642 1.00 86.69 72 ALA A CA 1
ATOM 589 C C . ALA A 1 72 ? -15.673 -5.554 14.599 1.00 86.69 72 ALA A C 1
ATOM 591 O O . ALA A 1 72 ? -16.192 -4.438 14.688 1.00 86.69 72 ALA A O 1
ATOM 592 N N . SER A 1 73 ? -15.988 -6.394 13.612 1.00 85.69 73 SER A N 1
ATOM 593 C CA . SER A 1 73 ? -16.961 -6.070 12.557 1.00 85.69 73 SER A CA 1
ATOM 594 C C . SER A 1 73 ? -18.393 -5.908 13.089 1.00 85.69 73 SER A C 1
ATOM 596 O O . SER A 1 73 ? -19.184 -5.108 12.587 1.00 85.69 73 SER A O 1
ATOM 598 N N . GLU A 1 74 ? -18.690 -6.626 14.165 1.00 91.19 74 GLU A N 1
ATOM 599 C CA . GLU A 1 74 ? -19.941 -6.678 14.910 1.00 91.19 74 GLU A CA 1
ATOM 600 C C . GLU A 1 74 ? -20.247 -5.358 15.632 1.00 91.19 74 GLU A C 1
ATOM 602 O O . GLU A 1 74 ? -21.403 -5.097 15.970 1.00 91.19 74 GLU A O 1
ATOM 607 N N . LEU A 1 75 ? -19.220 -4.522 15.833 1.00 92.81 75 LEU A N 1
ATOM 608 C CA . LEU A 1 75 ? -19.288 -3.194 16.449 1.00 92.81 75 LEU A CA 1
ATOM 609 C C . LEU A 1 75 ? -19.118 -2.064 15.419 1.00 92.81 75 LEU A C 1
ATOM 611 O O . LEU A 1 75 ? -18.710 -0.958 15.770 1.00 92.81 75 LEU A O 1
ATOM 615 N N . SER A 1 76 ? -19.402 -2.337 14.140 1.00 91.81 76 SER A N 1
ATOM 616 C CA . SER A 1 76 ? -19.263 -1.366 13.040 1.00 91.81 76 SER A CA 1
ATOM 617 C C . SER A 1 76 ? -20.049 -0.068 13.241 1.00 91.81 76 SER A C 1
ATOM 619 O O . SER A 1 76 ? -19.610 0.986 12.785 1.00 91.81 76 SER A O 1
ATOM 621 N N . ASP A 1 77 ? -21.153 -0.113 13.987 1.00 94.50 77 ASP A N 1
ATOM 622 C CA . ASP A 1 77 ? -21.943 1.051 14.396 1.00 94.50 77 ASP A CA 1
ATOM 623 C C . ASP A 1 77 ? -21.183 2.022 15.320 1.00 94.50 77 ASP A C 1
ATOM 625 O O . ASP A 1 77 ? -21.522 3.201 15.385 1.00 94.50 77 ASP A O 1
ATOM 629 N N . LEU A 1 78 ? -20.128 1.555 15.996 1.00 95.06 78 LEU A N 1
ATOM 630 C CA . LEU A 1 78 ? -19.295 2.340 16.916 1.00 95.06 78 LEU A CA 1
ATOM 631 C C . LEU A 1 78 ? -17.959 2.791 16.296 1.00 95.06 78 LEU A C 1
ATOM 633 O O . LEU A 1 78 ? -17.145 3.446 16.959 1.00 95.06 78 LEU A O 1
ATOM 637 N N . HIS A 1 79 ? -17.690 2.426 15.038 1.00 93.81 79 HIS A N 1
ATOM 638 C CA . HIS A 1 79 ? -16.390 2.671 14.411 1.00 93.81 79 HIS A CA 1
ATOM 639 C C . HIS A 1 79 ? -16.100 4.155 14.194 1.00 93.81 79 HIS A C 1
ATOM 641 O O . HIS A 1 79 ? -14.987 4.596 14.470 1.00 93.81 79 HIS A O 1
ATOM 647 N N . ASP A 1 80 ? -17.074 4.935 13.727 1.00 95.06 80 ASP A N 1
ATOM 648 C CA . ASP A 1 80 ? -16.850 6.349 13.394 1.00 95.06 80 ASP A CA 1
ATOM 649 C C . ASP A 1 80 ? -16.517 7.189 14.632 1.00 95.06 80 ASP A C 1
ATOM 651 O O . ASP A 1 80 ? -15.571 7.978 14.607 1.00 95.06 80 ASP A O 1
ATOM 655 N N . GLU A 1 81 ? -17.210 6.949 15.747 1.00 94.62 81 GLU A N 1
ATOM 656 C CA . GLU A 1 81 ? -16.894 7.587 17.029 1.00 94.62 81 GLU A CA 1
ATOM 657 C C . GLU A 1 81 ? -15.503 7.180 17.535 1.00 94.62 81 GLU A C 1
ATOM 659 O O . GLU A 1 81 ? -14.736 8.028 17.993 1.00 94.62 81 GLU A O 1
ATOM 664 N N . SER A 1 82 ? -15.119 5.910 17.371 1.00 95.19 82 SER A N 1
ATOM 665 C CA . SER A 1 82 ? -13.781 5.444 17.757 1.00 95.19 82 SER A CA 1
ATOM 666 C C . SER A 1 82 ? -12.671 6.060 16.902 1.00 95.19 82 SER A C 1
ATOM 668 O O . SER A 1 82 ? -11.627 6.448 17.430 1.00 95.19 82 SER A O 1
ATOM 670 N N . ARG A 1 83 ? -12.887 6.210 15.587 1.00 94.69 83 ARG A N 1
ATOM 671 C CA . ARG A 1 83 ? -11.944 6.907 14.694 1.00 94.69 83 ARG A CA 1
ATOM 672 C C . ARG A 1 83 ? -11.797 8.370 15.080 1.00 94.69 83 ARG A C 1
ATOM 674 O O . ARG A 1 83 ? -10.675 8.869 15.152 1.00 94.69 83 ARG A O 1
ATOM 681 N N . LYS A 1 84 ? -12.923 9.041 15.337 1.00 95.00 84 LYS A N 1
ATOM 682 C CA . LYS A 1 84 ? -12.956 10.444 15.748 1.00 95.00 84 LYS A CA 1
ATOM 683 C C . LYS A 1 84 ? -12.173 10.655 17.041 1.00 95.00 84 LYS A C 1
ATOM 685 O O . LYS A 1 84 ? -11.304 11.521 17.078 1.00 95.00 84 LYS A O 1
ATOM 690 N N . TRP A 1 85 ? -12.410 9.818 18.052 1.00 94.50 85 TRP A N 1
ATOM 691 C CA . TRP A 1 85 ? -11.687 9.889 19.321 1.00 94.50 85 TRP A CA 1
ATOM 692 C C . TRP A 1 85 ? -10.169 9.742 19.131 1.00 94.50 85 TRP A C 1
ATOM 694 O O . TRP A 1 85 ? -9.396 10.562 19.631 1.00 94.50 85 TRP A O 1
ATOM 704 N N . LEU A 1 86 ? -9.732 8.736 18.358 1.00 93.69 86 LEU A N 1
ATOM 705 C CA . LEU A 1 86 ? -8.309 8.498 18.084 1.00 93.69 86 LEU A CA 1
ATOM 706 C C . LEU A 1 86 ? -7.666 9.691 17.362 1.00 93.69 86 LEU A C 1
ATOM 708 O O . LEU A 1 86 ? -6.595 10.149 17.765 1.00 93.69 86 LEU A O 1
ATOM 712 N N . ALA A 1 87 ? -8.336 10.225 16.339 1.00 91.31 87 ALA A N 1
ATOM 713 C CA . ALA A 1 87 ? -7.845 11.355 15.558 1.00 91.31 87 ALA A CA 1
ATOM 714 C C . ALA A 1 87 ? -7.712 12.635 16.401 1.00 91.31 87 ALA A C 1
ATOM 716 O O . ALA A 1 87 ? -6.680 13.304 16.346 1.00 91.31 87 ALA A O 1
ATOM 717 N N . GLU A 1 88 ? -8.713 12.957 17.225 1.00 93.44 88 GLU A N 1
ATOM 718 C CA . GLU A 1 88 ? -8.702 14.155 18.079 1.00 93.44 88 GLU A CA 1
ATOM 719 C C . GLU A 1 88 ? -7.623 14.106 19.174 1.00 93.44 88 GLU A C 1
ATOM 721 O O . GLU A 1 88 ? -7.182 15.149 19.661 1.00 93.44 88 GLU A O 1
ATOM 726 N N . ARG A 1 89 ? -7.147 12.909 19.537 1.00 89.25 89 ARG A N 1
ATOM 727 C CA . ARG A 1 89 ? -6.030 12.708 20.477 1.00 89.25 89 ARG A CA 1
ATOM 728 C C . ARG A 1 89 ? -4.685 12.447 19.805 1.00 89.25 89 ARG A C 1
ATOM 730 O O . ARG A 1 89 ? -3.710 12.149 20.490 1.00 89.25 89 ARG A O 1
ATOM 737 N N . GLY A 1 90 ? -4.604 12.613 18.484 1.00 86.56 90 GLY A N 1
ATOM 738 C CA . GLY A 1 90 ? -3.359 12.473 17.728 1.00 86.56 90 GLY A CA 1
ATOM 739 C C . GLY A 1 90 ? -2.847 11.034 17.640 1.00 86.56 90 GLY A C 1
ATOM 740 O O . GLY A 1 90 ? -1.672 10.817 17.340 1.00 86.56 90 GLY A O 1
ATOM 741 N N . HIS A 1 91 ? -3.701 10.042 17.899 1.00 85.81 91 HIS A N 1
ATOM 742 C CA . HIS A 1 91 ? -3.359 8.642 17.701 1.00 85.81 91 HIS A CA 1
ATOM 743 C C . HIS A 1 91 ? -3.490 8.272 16.225 1.00 85.81 91 HIS A C 1
ATOM 745 O O . HIS A 1 91 ? -4.454 8.627 15.548 1.00 85.81 91 HIS A O 1
ATOM 751 N N . SER A 1 92 ? -2.505 7.529 15.720 1.00 79.44 92 SER A N 1
ATOM 752 C CA . SER A 1 92 ? -2.606 6.936 14.389 1.00 79.44 92 SER A CA 1
ATOM 753 C C . SER A 1 92 ? -3.673 5.852 14.395 1.00 79.44 92 SER A C 1
ATOM 755 O O . SER A 1 92 ? -3.720 5.023 15.307 1.00 79.44 92 SER A O 1
ATOM 757 N N . LEU A 1 93 ? -4.509 5.847 13.361 1.00 78.06 93 LEU A N 1
ATOM 758 C CA . LEU A 1 93 ? -5.449 4.761 13.166 1.00 78.06 93 LEU A CA 1
ATOM 759 C C . LEU A 1 93 ? -4.691 3.458 12.856 1.00 78.06 93 LEU A C 1
ATOM 761 O O . LEU A 1 93 ? -3.670 3.476 12.160 1.00 78.06 93 LEU A O 1
ATOM 765 N N . PRO A 1 94 ? -5.207 2.325 13.343 1.00 73.19 94 PRO A N 1
ATOM 766 C CA . PRO A 1 94 ? -4.885 1.001 12.847 1.00 73.19 94 PRO A CA 1
ATOM 767 C C . PRO A 1 94 ? -4.593 0.866 11.334 1.00 73.19 94 PRO A C 1
ATOM 769 O O . PRO A 1 94 ? -5.505 1.114 10.552 1.00 73.19 94 PRO A O 1
ATOM 772 N N . PRO A 1 95 ? -3.419 0.374 10.868 1.00 56.84 95 PRO A N 1
ATOM 773 C CA . PRO A 1 95 ? -3.163 0.076 9.447 1.00 56.84 95 PRO A CA 1
ATOM 774 C C . PRO A 1 95 ? -4.218 -0.772 8.709 1.00 56.84 95 PRO A C 1
ATOM 776 O O . PRO A 1 95 ? -4.304 -0.716 7.486 1.00 56.84 95 PRO A O 1
ATOM 779 N N . TRP A 1 96 ? -5.017 -1.562 9.427 1.00 64.06 96 TRP A N 1
ATOM 780 C CA . TRP A 1 96 ? -6.064 -2.427 8.883 1.00 64.06 96 TRP A CA 1
ATOM 781 C C . TRP A 1 96 ? -7.441 -1.744 8.832 1.00 64.06 96 TRP A C 1
ATOM 783 O O . TRP A 1 96 ? -8.339 -2.247 8.147 1.00 64.06 96 TRP A O 1
ATOM 793 N N . ASP A 1 97 ? -7.616 -0.587 9.484 1.00 78.06 97 ASP A N 1
ATOM 794 C CA . ASP A 1 97 ? -8.858 0.184 9.410 1.00 78.06 97 ASP A CA 1
ATOM 795 C C . ASP A 1 97 ? -9.159 0.612 7.962 1.00 78.06 97 ASP A C 1
ATOM 797 O O . ASP A 1 97 ? -8.271 0.872 7.149 1.00 78.06 97 ASP A O 1
ATOM 801 N N . VAL A 1 98 ? -10.444 0.621 7.604 1.00 67.06 98 VAL A N 1
ATOM 802 C CA . VAL A 1 98 ? -10.909 0.888 6.231 1.00 67.06 98 VAL A CA 1
ATOM 803 C C . VAL A 1 98 ? -10.715 2.342 5.797 1.00 67.06 98 VAL A C 1
ATOM 805 O O . VAL A 1 98 ? -10.656 2.604 4.598 1.00 67.06 98 VAL A O 1
ATOM 808 N N . THR A 1 99 ? -10.625 3.276 6.747 1.00 70.06 99 THR A N 1
ATOM 809 C CA . THR A 1 99 ? -10.476 4.713 6.477 1.00 70.06 99 THR A CA 1
ATOM 810 C C . THR A 1 99 ? -9.023 5.157 6.434 1.00 70.06 99 THR A C 1
ATOM 812 O O . THR A 1 99 ? -8.732 6.232 5.909 1.00 70.06 99 THR A O 1
ATOM 815 N N . VAL A 1 100 ? -8.098 4.327 6.931 1.00 60.25 100 VAL A N 1
ATOM 816 C CA . VAL A 1 100 ? -6.673 4.536 6.689 1.00 60.25 100 VAL A CA 1
ATOM 817 C C . VAL A 1 100 ? -6.445 4.383 5.191 1.00 60.25 100 VAL A C 1
ATOM 819 O O . VAL A 1 100 ? -6.759 3.322 4.647 1.00 60.25 100 VAL A O 1
ATOM 822 N N . PRO A 1 101 ? -5.920 5.413 4.497 1.00 53.53 101 PRO A N 1
ATOM 823 C CA . PRO A 1 101 ? -5.587 5.301 3.088 1.00 53.53 101 PRO A CA 1
ATOM 824 C C . PRO A 1 101 ? -4.649 4.111 2.905 1.00 53.53 101 PRO A C 1
ATOM 826 O O . PRO A 1 101 ? -3.494 4.137 3.331 1.00 53.53 101 PRO A O 1
ATOM 829 N N . ARG A 1 102 ? -5.172 3.031 2.320 1.00 53.62 102 ARG A N 1
ATOM 830 C CA . ARG A 1 102 ? -4.433 1.784 2.147 1.00 53.62 102 ARG A CA 1
ATOM 831 C C . ARG A 1 102 ? -3.417 1.987 1.034 1.00 53.62 102 ARG A C 1
ATOM 833 O O . ARG A 1 102 ? -3.709 1.783 -0.139 1.00 53.62 102 ARG A O 1
ATOM 840 N N . SER A 1 103 ? -2.221 2.413 1.421 1.00 57.53 103 SER A N 1
ATOM 841 C CA . SER A 1 103 ? -1.060 2.504 0.542 1.00 57.53 103 SER A CA 1
ATOM 842 C C . SER A 1 103 ? -0.449 1.142 0.234 1.00 57.53 103 SER A C 1
ATOM 844 O O . SER A 1 103 ? 0.435 1.098 -0.602 1.00 57.53 103 SER A O 1
ATOM 846 N N . ALA A 1 104 ? -0.921 0.039 0.835 1.00 69.00 104 ALA A N 1
ATOM 847 C CA . ALA A 1 104 ? -0.385 -1.320 0.671 1.00 69.00 104 ALA A CA 1
ATOM 848 C C . ALA A 1 104 ? -0.504 -1.915 -0.745 1.00 69.00 104 ALA A C 1
ATOM 850 O O . ALA A 1 104 ? -0.178 -3.084 -0.961 1.00 69.00 104 ALA A O 1
ATOM 851 N N . GLN A 1 105 ? -0.979 -1.110 -1.695 1.00 73.12 105 GLN A N 1
ATOM 852 C CA . GLN A 1 105 ? -0.919 -1.379 -3.113 1.00 73.12 105 GLN A CA 1
ATOM 853 C C . GLN A 1 105 ? -0.473 -0.130 -3.873 1.00 73.12 105 GLN A C 1
ATOM 855 O O . GLN A 1 105 ? -0.822 0.999 -3.520 1.00 73.12 105 GLN A O 1
ATOM 860 N N . ARG A 1 106 ? 0.242 -0.325 -4.976 1.00 83.06 106 ARG A N 1
ATOM 861 C CA . ARG A 1 106 ? 0.628 0.753 -5.884 1.00 83.06 106 ARG A CA 1
ATOM 862 C C . ARG A 1 106 ? 0.577 0.287 -7.323 1.00 83.06 106 ARG A C 1
ATOM 864 O O . ARG A 1 106 ? 1.053 -0.793 -7.664 1.00 83.06 106 ARG A O 1
ATOM 871 N N . MET A 1 107 ? 0.025 1.144 -8.173 1.00 87.12 107 MET A N 1
ATOM 872 C CA . MET A 1 107 ? 0.044 0.934 -9.613 1.00 87.12 107 MET A CA 1
ATOM 873 C C . MET A 1 107 ? 1.469 1.046 -10.148 1.00 87.12 107 MET A C 1
ATOM 875 O O . MET A 1 107 ? 2.176 2.021 -9.886 1.00 87.12 107 MET A O 1
ATOM 879 N N . ILE A 1 108 ? 1.862 0.067 -10.953 1.00 89.81 108 ILE A N 1
ATOM 880 C CA . ILE A 1 108 ? 3.073 0.128 -11.760 1.00 89.81 108 ILE A CA 1
ATOM 881 C C . ILE A 1 108 ? 2.727 0.975 -12.979 1.00 89.81 108 ILE A C 1
ATOM 883 O O . ILE A 1 108 ? 1.912 0.572 -13.811 1.00 89.81 108 ILE A O 1
ATOM 887 N N . SER A 1 109 ? 3.316 2.161 -13.080 1.00 88.12 109 SER A N 1
ATOM 888 C CA . SER A 1 109 ? 3.096 3.064 -14.208 1.00 88.12 109 SER A CA 1
ATOM 889 C C . SER A 1 109 ? 4.411 3.655 -14.688 1.00 88.12 109 SER A C 1
ATOM 891 O O . SER A 1 109 ? 5.324 3.884 -13.897 1.00 88.12 109 SER A O 1
ATOM 893 N N . PHE A 1 110 ? 4.501 3.875 -15.996 1.00 88.06 110 PHE A N 1
ATOM 894 C CA . PHE A 1 110 ? 5.619 4.566 -16.626 1.00 88.06 110 PHE A CA 1
ATOM 895 C C . PHE A 1 110 ? 5.123 5.280 -17.886 1.00 88.06 110 PHE A C 1
ATOM 897 O O . PHE A 1 110 ? 4.439 4.681 -18.722 1.00 88.06 110 PHE A O 1
ATOM 904 N N . GLY A 1 111 ? 5.422 6.577 -17.993 1.00 82.81 111 GLY A N 1
ATOM 905 C CA . GLY A 1 111 ? 4.772 7.458 -18.964 1.00 82.81 111 GLY A CA 1
ATOM 906 C C . GLY A 1 111 ? 3.249 7.432 -18.798 1.00 82.81 111 GLY A C 1
ATOM 907 O O . GLY A 1 111 ? 2.735 7.489 -17.683 1.00 82.81 111 GLY A O 1
ATOM 908 N N . ASN A 1 112 ? 2.527 7.273 -19.907 1.00 81.62 112 ASN A N 1
ATOM 909 C CA . ASN A 1 112 ? 1.061 7.189 -19.916 1.00 81.62 112 ASN A CA 1
ATOM 910 C C . ASN A 1 112 ? 0.535 5.742 -19.843 1.00 81.62 112 ASN A C 1
ATOM 912 O O . ASN A 1 112 ? -0.631 5.495 -20.149 1.00 81.62 112 ASN A O 1
ATOM 916 N N . ARG A 1 113 ? 1.390 4.769 -19.497 1.00 85.12 113 ARG A N 1
ATOM 917 C CA . ARG A 1 113 ? 1.048 3.340 -19.488 1.00 85.12 113 ARG A CA 1
ATOM 918 C C . ARG A 1 113 ? 0.961 2.788 -18.070 1.00 85.12 113 ARG A C 1
ATOM 920 O O . ARG A 1 113 ? 1.752 3.146 -17.196 1.00 85.12 113 ARG A O 1
ATOM 927 N N . ILE A 1 114 ? 0.020 1.867 -17.876 1.00 88.25 114 ILE A N 1
ATOM 928 C CA . ILE A 1 114 ? -0.167 1.100 -16.642 1.00 88.25 114 ILE A CA 1
ATOM 929 C C . ILE A 1 114 ? 0.267 -0.337 -16.920 1.00 88.25 114 ILE A C 1
ATOM 931 O O . ILE A 1 114 ? -0.287 -0.997 -17.794 1.00 88.25 114 ILE A O 1
ATOM 935 N N . TYR A 1 115 ? 1.239 -0.817 -16.155 1.00 90.06 115 TYR A N 1
ATOM 936 C CA . TYR A 1 115 ? 1.826 -2.147 -16.309 1.00 90.06 115 TYR A CA 1
ATOM 937 C C . TYR A 1 115 ? 1.276 -3.159 -15.306 1.00 90.06 115 TYR A C 1
ATOM 939 O O . TYR A 1 115 ? 1.501 -4.356 -15.461 1.00 90.06 115 TYR A O 1
ATOM 947 N N . GLY A 1 116 ? 0.564 -2.710 -14.273 1.00 90.88 116 GLY A N 1
ATOM 948 C CA . GLY A 1 116 ? -0.014 -3.597 -13.273 1.00 90.88 116 GLY A CA 1
ATOM 949 C C . GLY A 1 116 ? -0.128 -2.960 -11.899 1.00 90.88 116 GLY A C 1
ATOM 950 O O . GLY A 1 116 ? -0.154 -1.736 -11.763 1.00 90.88 116 GLY A O 1
ATOM 951 N N . VAL A 1 117 ? -0.172 -3.810 -10.880 1.00 90.00 117 VAL A N 1
ATOM 952 C CA . VAL A 1 117 ? -0.227 -3.421 -9.473 1.00 90.00 117 VAL A CA 1
ATOM 953 C C . VAL A 1 117 ? 0.744 -4.275 -8.655 1.00 90.00 117 VAL A C 1
ATOM 955 O O . VAL A 1 117 ? 0.929 -5.465 -8.925 1.00 90.00 117 VAL A O 1
ATOM 958 N N . VAL A 1 118 ? 1.366 -3.658 -7.655 1.00 86.75 118 VAL A N 1
ATOM 959 C CA . VAL A 1 118 ? 2.086 -4.343 -6.577 1.00 86.75 118 VAL A CA 1
ATOM 960 C C . VAL A 1 118 ? 1.253 -4.193 -5.319 1.00 86.75 118 VAL A C 1
ATOM 962 O O . VAL A 1 118 ? 0.861 -3.079 -5.000 1.00 86.75 118 VAL A O 1
ATOM 965 N N . GLU A 1 119 ? 1.014 -5.291 -4.619 1.00 85.81 119 GLU A N 1
ATOM 966 C CA . GLU A 1 119 ? 0.384 -5.364 -3.303 1.00 85.81 119 GLU A CA 1
ATOM 967 C C . GLU A 1 119 ? 1.416 -5.952 -2.332 1.00 85.81 119 GLU A C 1
ATOM 969 O O . GLU A 1 119 ? 2.118 -6.909 -2.673 1.00 85.81 119 GLU A O 1
ATOM 974 N N . TRP A 1 120 ? 1.555 -5.399 -1.130 1.00 76.50 120 TRP A N 1
ATOM 975 C CA . TRP A 1 120 ? 2.491 -5.931 -0.125 1.00 76.50 120 TRP A CA 1
ATOM 976 C C . TRP A 1 120 ? 1.855 -6.252 1.223 1.00 76.50 120 TRP A C 1
ATOM 978 O O . TRP A 1 120 ? 2.495 -6.935 2.025 1.00 76.50 120 TRP A O 1
ATOM 988 N N . GLU A 1 121 ? 0.594 -5.874 1.440 1.00 67.50 121 GLU A N 1
ATOM 989 C CA . GLU A 1 121 ? -0.219 -6.329 2.571 1.00 67.50 121 GLU A CA 1
ATOM 990 C C . GLU A 1 121 ? -1.676 -6.573 2.132 1.00 67.50 121 GLU A C 1
ATOM 992 O O . GLU A 1 121 ? -2.186 -5.843 1.282 1.00 67.50 121 GLU A O 1
ATOM 997 N N . PRO A 1 122 ? -2.371 -7.583 2.694 1.00 58.50 122 PRO A N 1
ATOM 998 C CA . PRO A 1 122 ? -1.867 -8.575 3.651 1.00 58.50 122 PRO A CA 1
ATOM 999 C C . PRO A 1 122 ? -1.013 -9.671 2.989 1.00 58.50 122 PRO A C 1
ATOM 1001 O O . PRO A 1 122 ? -0.341 -10.435 3.678 1.00 58.50 122 PRO A O 1
ATOM 1004 N N . VAL A 1 123 ? -1.029 -9.755 1.656 1.00 66.69 123 VAL A N 1
ATOM 1005 C CA . VAL A 1 123 ? -0.280 -10.741 0.873 1.00 66.69 123 VAL A CA 1
ATOM 1006 C C . VAL A 1 123 ? 0.612 -10.005 -0.114 1.00 66.69 123 VAL A C 1
ATOM 1008 O O . VAL A 1 123 ? 0.153 -9.123 -0.833 1.00 66.69 123 VAL A O 1
ATOM 1011 N N . ARG A 1 124 ? 1.887 -10.397 -0.177 1.00 78.69 124 ARG A N 1
ATOM 1012 C CA . ARG A 1 124 ? 2.810 -9.876 -1.188 1.00 78.69 124 ARG A CA 1
ATOM 1013 C C . ARG A 1 124 ? 2.459 -10.465 -2.543 1.00 78.69 124 ARG A C 1
ATOM 1015 O O . ARG A 1 124 ? 2.566 -11.676 -2.741 1.00 78.69 124 ARG A O 1
ATOM 1022 N N . ARG A 1 125 ? 2.051 -9.608 -3.471 1.00 84.44 125 ARG A N 1
ATOM 1023 C CA . ARG A 1 125 ? 1.605 -9.994 -4.803 1.00 84.44 125 ARG A CA 1
ATOM 1024 C C . ARG A 1 125 ? 2.015 -8.946 -5.827 1.00 84.44 125 ARG A C 1
ATOM 1026 O O . ARG A 1 125 ? 1.935 -7.749 -5.593 1.00 84.44 125 ARG A O 1
ATOM 1033 N N . VAL A 1 126 ? 2.403 -9.417 -7.005 1.00 90.12 126 VAL A N 1
ATOM 1034 C CA . VAL A 1 126 ? 2.544 -8.582 -8.199 1.00 90.12 126 VAL A CA 1
ATOM 1035 C C . VAL A 1 126 ? 1.563 -9.110 -9.230 1.00 90.12 126 VAL A C 1
ATOM 1037 O O . VAL A 1 126 ? 1.582 -10.298 -9.557 1.00 90.12 126 VAL A O 1
ATOM 1040 N N . GLN A 1 127 ? 0.696 -8.240 -9.735 1.00 92.38 127 GLN A N 1
ATOM 1041 C CA . GLN A 1 127 ? -0.195 -8.554 -10.842 1.00 92.38 127 GLN A CA 1
ATOM 1042 C C . GLN A 1 127 ? 0.130 -7.628 -12.006 1.00 92.38 127 GLN A C 1
ATOM 1044 O O . GLN A 1 127 ? -0.218 -6.449 -11.993 1.00 92.38 127 GLN A O 1
ATOM 1049 N N . LEU A 1 128 ? 0.789 -8.179 -13.022 1.00 92.69 128 LEU A N 1
ATOM 1050 C CA . LEU A 1 128 ? 1.034 -7.468 -14.269 1.00 92.69 128 LEU A CA 1
ATOM 1051 C C . LEU A 1 128 ? -0.233 -7.430 -15.126 1.00 92.69 128 LEU A C 1
ATOM 1053 O O . LEU A 1 128 ? -1.073 -8.334 -15.059 1.00 92.69 128 LEU A O 1
ATOM 1057 N N . ALA A 1 129 ? -0.362 -6.383 -15.935 1.00 91.12 129 ALA A N 1
ATOM 1058 C CA . ALA A 1 129 ? -1.440 -6.253 -16.897 1.00 91.12 129 ALA A CA 1
ATOM 1059 C C . ALA A 1 129 ? -1.425 -7.449 -17.876 1.00 91.12 129 ALA A C 1
ATOM 1061 O O . ALA A 1 129 ? -0.357 -7.937 -18.261 1.00 91.12 129 ALA A O 1
ATOM 1062 N N . PRO A 1 130 ? -2.596 -7.970 -18.274 1.00 89.50 130 PRO A N 1
ATOM 1063 C CA . PRO A 1 130 ? -2.656 -9.027 -19.272 1.00 89.50 130 PRO A CA 1
ATOM 1064 C C . PRO A 1 130 ? -2.186 -8.499 -20.634 1.00 89.50 130 PRO A C 1
ATOM 1066 O O . PRO A 1 130 ? -2.452 -7.355 -20.988 1.00 89.50 130 PRO A O 1
ATOM 1069 N N . GLY A 1 131 ? -1.514 -9.349 -21.414 1.00 90.12 131 GLY A N 1
ATOM 1070 C CA . GLY A 1 131 ? -1.115 -9.020 -22.787 1.00 90.12 131 GLY A CA 1
ATOM 1071 C C . GLY A 1 131 ? 0.139 -8.153 -22.932 1.00 90.12 131 GLY A C 1
ATOM 1072 O O . GLY A 1 131 ? 0.425 -7.742 -24.051 1.00 90.12 131 GLY A O 1
ATOM 1073 N N . LEU A 1 132 ? 0.896 -7.902 -21.853 1.00 91.88 132 LEU A N 1
ATOM 1074 C CA . LEU A 1 132 ? 2.219 -7.279 -21.973 1.00 91.88 132 LEU A CA 1
ATOM 1075 C C . LEU A 1 132 ? 3.155 -8.160 -22.804 1.00 91.88 132 LEU A C 1
ATOM 1077 O O . LEU A 1 132 ? 3.272 -9.369 -22.539 1.00 91.88 132 LEU A O 1
ATOM 1081 N N . ASP A 1 133 ? 3.825 -7.529 -23.766 1.00 94.19 133 ASP A N 1
ATOM 1082 C CA . ASP A 1 133 ? 4.922 -8.131 -24.509 1.00 94.19 133 ASP A CA 1
ATOM 1083 C C . ASP A 1 133 ? 6.166 -8.300 -23.619 1.00 94.19 133 ASP A C 1
ATOM 1085 O O . ASP A 1 133 ? 6.191 -7.909 -22.449 1.00 94.19 133 ASP A O 1
ATOM 1089 N N . GLU A 1 134 ? 7.187 -8.979 -24.140 1.00 95.12 134 GLU A N 1
ATOM 1090 C CA . GLU A 1 134 ? 8.376 -9.313 -23.351 1.00 95.12 134 GLU A CA 1
ATOM 1091 C C . GLU A 1 134 ? 9.168 -8.072 -22.885 1.00 95.12 134 GLU A C 1
ATOM 1093 O O . GLU A 1 134 ? 9.558 -8.031 -21.710 1.00 95.12 134 GLU A O 1
ATOM 1098 N N . PRO A 1 135 ? 9.366 -7.035 -23.727 1.00 96.00 135 PRO A N 1
ATOM 1099 C CA . PRO A 1 135 ? 9.958 -5.778 -23.283 1.00 96.00 135 PRO A CA 1
ATOM 1100 C C . PRO A 1 135 ? 9.181 -5.098 -22.152 1.00 96.00 135 PRO A C 1
ATOM 1102 O O . PRO A 1 135 ? 9.764 -4.768 -21.113 1.00 96.00 135 PRO A O 1
ATOM 1105 N N . ASP A 1 136 ? 7.866 -4.927 -22.311 1.00 95.25 136 ASP A N 1
ATOM 1106 C CA . ASP A 1 136 ? 7.024 -4.293 -21.297 1.00 95.25 136 ASP A CA 1
ATOM 1107 C C . ASP A 1 136 ? 7.019 -5.106 -19.995 1.00 95.25 136 ASP A C 1
ATOM 1109 O O . ASP A 1 136 ? 7.058 -4.537 -18.903 1.00 95.25 136 ASP A O 1
ATOM 1113 N N . ARG A 1 137 ? 7.020 -6.441 -20.085 1.00 95.25 137 ARG A N 1
ATOM 1114 C CA . ARG A 1 137 ? 7.079 -7.336 -18.922 1.00 95.25 137 ARG A CA 1
ATOM 1115 C C . ARG A 1 137 ? 8.386 -7.189 -18.151 1.00 95.25 137 ARG A C 1
ATOM 1117 O O . ARG A 1 137 ? 8.347 -7.075 -16.929 1.00 95.25 137 ARG A O 1
ATOM 1124 N N . THR A 1 138 ? 9.521 -7.154 -18.847 1.00 95.50 138 THR A N 1
ATOM 1125 C CA . THR A 1 138 ? 10.848 -6.986 -18.230 1.00 95.50 138 THR A CA 1
ATOM 1126 C C . THR A 1 138 ? 10.920 -5.672 -17.457 1.00 95.50 138 THR A C 1
ATOM 1128 O O . THR A 1 138 ? 11.311 -5.644 -16.287 1.00 95.50 138 THR A O 1
ATOM 1131 N N . TRP A 1 139 ? 10.461 -4.586 -18.080 1.00 96.62 139 TRP A N 1
ATOM 1132 C CA . TRP A 1 139 ? 10.427 -3.274 -17.446 1.00 96.62 139 TRP A CA 1
ATOM 1133 C C . TRP A 1 139 ? 9.465 -3.222 -16.254 1.00 96.62 139 TRP A C 1
ATOM 1135 O O . TRP A 1 139 ? 9.832 -2.760 -15.171 1.00 96.62 139 TRP A O 1
ATOM 1145 N N . ALA A 1 140 ? 8.256 -3.766 -16.410 1.00 95.81 140 ALA A N 1
ATOM 1146 C CA . ALA A 1 140 ? 7.263 -3.837 -15.344 1.00 95.81 140 ALA A CA 1
ATOM 1147 C C . ALA A 1 140 ? 7.766 -4.605 -14.118 1.00 95.81 140 ALA A C 1
ATOM 1149 O O . ALA A 1 140 ? 7.530 -4.184 -12.985 1.00 95.81 140 ALA A O 1
ATOM 1150 N N . THR A 1 141 ? 8.477 -5.713 -14.332 1.00 94.31 141 THR A N 1
ATOM 1151 C CA . THR A 1 141 ? 9.079 -6.498 -13.252 1.00 94.31 141 THR A CA 1
ATOM 1152 C C . THR A 1 141 ? 10.126 -5.688 -12.491 1.00 94.31 141 THR A C 1
ATOM 1154 O O . THR A 1 141 ? 10.102 -5.687 -11.263 1.00 94.31 141 THR A O 1
ATOM 1157 N N . ALA A 1 142 ? 10.998 -4.949 -13.178 1.00 94.50 142 ALA A N 1
ATOM 1158 C CA . ALA A 1 142 ? 12.006 -4.119 -12.520 1.00 94.50 142 ALA A CA 1
ATOM 1159 C C . ALA A 1 142 ? 11.390 -2.988 -11.679 1.00 94.50 142 ALA A C 1
ATOM 1161 O O . ALA A 1 142 ? 11.813 -2.748 -10.546 1.00 94.50 142 ALA A O 1
ATOM 1162 N N . LEU A 1 143 ? 10.341 -2.338 -12.195 1.00 94.94 143 LEU A N 1
ATOM 1163 C CA . LEU A 1 143 ? 9.567 -1.354 -11.434 1.00 94.94 143 LEU A CA 1
ATOM 1164 C C . LEU A 1 143 ? 8.903 -1.994 -10.206 1.00 94.94 143 LEU A C 1
ATOM 1166 O O . LEU A 1 143 ? 8.945 -1.421 -9.119 1.00 94.94 143 LEU A O 1
ATOM 1170 N N . ALA A 1 144 ? 8.327 -3.191 -10.354 1.00 92.38 144 ALA A N 1
ATOM 1171 C CA . ALA A 1 144 ? 7.698 -3.910 -9.250 1.00 92.38 144 ALA A CA 1
ATOM 1172 C C . ALA A 1 144 ? 8.691 -4.248 -8.127 1.00 92.38 144 ALA A C 1
ATOM 1174 O O . ALA A 1 144 ? 8.337 -4.118 -6.956 1.00 92.38 144 ALA A O 1
ATOM 1175 N N . VAL A 1 145 ? 9.931 -4.622 -8.470 1.00 87.56 145 VAL A N 1
ATOM 1176 C CA . VAL A 1 145 ? 11.012 -4.817 -7.488 1.00 87.56 145 VAL A CA 1
ATOM 1177 C C . VAL A 1 145 ? 11.287 -3.516 -6.738 1.00 87.56 145 VAL A C 1
ATOM 1179 O O . VAL A 1 145 ? 11.252 -3.515 -5.513 1.00 87.56 145 VAL A O 1
ATOM 1182 N N . GLY A 1 146 ? 11.473 -2.393 -7.441 1.00 84.81 146 GLY A N 1
ATOM 1183 C CA . GLY A 1 146 ? 11.711 -1.097 -6.793 1.00 84.81 146 GLY A CA 1
ATOM 1184 C C . GLY A 1 146 ? 10.582 -0.681 -5.839 1.00 84.81 146 GLY A C 1
ATOM 1185 O O . GLY A 1 146 ? 10.847 -0.235 -4.724 1.00 84.81 146 GLY A O 1
ATOM 1186 N N . ILE A 1 147 ? 9.323 -0.885 -6.245 1.00 87.44 147 ILE A N 1
ATOM 1187 C CA . ILE A 1 147 ? 8.145 -0.623 -5.401 1.00 87.44 147 ILE A CA 1
ATOM 1188 C C . ILE A 1 147 ? 8.117 -1.557 -4.183 1.00 87.44 147 ILE A C 1
ATOM 1190 O O . ILE A 1 147 ? 7.824 -1.102 -3.081 1.00 87.44 147 ILE A O 1
ATOM 1194 N N . GLY A 1 148 ? 8.412 -2.846 -4.365 1.00 81.19 148 GLY A N 1
ATOM 1195 C CA . GLY A 1 148 ? 8.401 -3.835 -3.286 1.00 81.19 148 GLY A CA 1
ATOM 1196 C C . GLY A 1 148 ? 9.523 -3.643 -2.260 1.00 81.19 148 GLY A C 1
ATOM 1197 O O . GLY A 1 148 ? 9.297 -3.850 -1.071 1.00 81.19 148 GLY A O 1
ATOM 1198 N N . GLU A 1 149 ? 10.711 -3.222 -2.701 1.00 78.00 149 GLU A N 1
ATOM 1199 C CA . GLU A 1 149 ? 11.866 -2.945 -1.835 1.00 78.00 149 GLU A CA 1
ATOM 1200 C C . GLU A 1 149 ? 11.659 -1.687 -0.982 1.00 78.00 149 GLU A C 1
ATOM 1202 O O . GLU A 1 149 ? 11.996 -1.655 0.206 1.00 78.00 149 GLU A O 1
ATOM 1207 N N . ARG A 1 150 ? 11.113 -0.624 -1.584 1.00 79.38 150 ARG A N 1
ATOM 1208 C CA . ARG A 1 150 ? 10.904 0.676 -0.931 1.00 79.38 150 ARG A CA 1
ATOM 1209 C C . ARG A 1 150 ? 9.571 1.293 -1.374 1.00 79.38 150 ARG A C 1
ATOM 1211 O O . ARG A 1 150 ? 9.552 2.178 -2.234 1.00 79.38 150 ARG A O 1
ATOM 1218 N N . PRO A 1 151 ? 8.450 0.894 -0.750 1.00 79.12 151 PRO A N 1
ATOM 1219 C CA . PRO A 1 151 ? 7.116 1.386 -1.099 1.00 79.12 151 PRO A CA 1
ATOM 1220 C C . PRO A 1 151 ? 6.954 2.911 -1.107 1.00 79.12 151 PRO A C 1
ATOM 1222 O O . PRO A 1 151 ? 6.154 3.449 -1.873 1.00 79.12 151 PRO A O 1
ATOM 1225 N N . GLN A 1 152 ? 7.728 3.605 -0.270 1.00 77.38 152 GLN A N 1
ATOM 1226 C CA . GLN A 1 152 ? 7.715 5.057 -0.103 1.00 77.38 152 GLN A CA 1
ATOM 1227 C C . GLN A 1 152 ? 8.416 5.840 -1.223 1.00 77.38 152 GLN A C 1
ATOM 1229 O O . GLN A 1 152 ? 8.301 7.063 -1.250 1.00 77.38 152 GLN A O 1
ATOM 1234 N N . TRP A 1 153 ? 9.166 5.181 -2.114 1.00 82.75 153 TRP A N 1
ATOM 1235 C CA . TRP A 1 153 ? 9.844 5.868 -3.215 1.00 82.75 153 TRP A CA 1
ATOM 1236 C C . TRP A 1 153 ? 8.846 6.516 -4.171 1.00 82.75 153 TRP A C 1
ATOM 1238 O O . TRP A 1 153 ? 7.830 5.930 -4.532 1.00 82.75 153 TRP A O 1
ATOM 1248 N N . THR A 1 154 ? 9.160 7.707 -4.655 1.00 84.56 154 THR A N 1
ATOM 1249 C CA . THR A 1 154 ? 8.435 8.372 -5.742 1.00 84.56 154 THR A CA 1
ATOM 1250 C C . THR A 1 154 ? 8.495 7.552 -7.038 1.00 84.56 154 THR A C 1
ATOM 1252 O O . THR A 1 154 ? 9.272 6.604 -7.169 1.00 84.56 154 THR A O 1
ATOM 1255 N N . ASN A 1 155 ? 7.647 7.868 -8.025 1.00 86.00 155 ASN A N 1
ATOM 1256 C CA . ASN A 1 155 ? 7.703 7.185 -9.328 1.00 86.00 155 ASN A CA 1
ATOM 1257 C C . ASN A 1 155 ? 9.070 7.371 -9.997 1.00 86.00 155 ASN A C 1
ATOM 1259 O O . ASN A 1 155 ? 9.595 6.427 -10.575 1.00 86.00 155 ASN A O 1
ATOM 1263 N N . GLU A 1 156 ? 9.659 8.558 -9.875 1.00 90.38 156 GLU A N 1
ATOM 1264 C CA . GLU A 1 156 ? 10.970 8.861 -10.445 1.00 90.38 156 GLU A CA 1
ATOM 1265 C C . GLU A 1 156 ? 12.082 8.018 -9.806 1.00 90.38 156 GLU A C 1
ATOM 1267 O O . GLU A 1 156 ? 12.896 7.435 -10.519 1.00 90.38 156 GLU A O 1
ATOM 1272 N N . GLU A 1 157 ? 12.090 7.888 -8.476 1.00 89.88 157 GLU A N 1
ATOM 1273 C CA . GLU A 1 157 ? 13.066 7.057 -7.757 1.00 89.88 157 GLU A CA 1
ATOM 1274 C C . GLU A 1 157 ? 12.952 5.577 -8.138 1.00 89.88 157 GLU A C 1
ATOM 1276 O O . GLU A 1 157 ? 13.969 4.931 -8.397 1.00 89.88 157 GLU A O 1
ATOM 1281 N N . VAL A 1 158 ? 11.726 5.055 -8.257 1.00 91.56 158 VAL A N 1
ATOM 1282 C CA . VAL A 1 158 ? 11.480 3.681 -8.724 1.00 91.56 158 VAL A CA 1
ATOM 1283 C C . VAL A 1 158 ? 11.957 3.496 -10.167 1.00 91.56 158 VAL A C 1
ATOM 1285 O O . VAL A 1 158 ? 12.618 2.503 -10.462 1.00 91.56 158 VAL A O 1
ATOM 1288 N N . CYS A 1 159 ? 11.666 4.442 -11.066 1.00 93.69 159 CYS A N 1
ATOM 1289 C CA . CYS A 1 159 ? 12.112 4.372 -12.460 1.00 93.69 159 CYS A CA 1
ATOM 1290 C C . CYS A 1 159 ? 13.636 4.416 -12.560 1.00 93.69 159 CYS A C 1
ATOM 1292 O O . CYS A 1 159 ? 14.227 3.642 -13.310 1.00 93.69 159 CYS A O 1
ATOM 1294 N N . ARG A 1 160 ? 14.286 5.284 -11.775 1.00 93.38 160 ARG A N 1
ATOM 1295 C CA . ARG A 1 160 ? 15.747 5.367 -11.685 1.00 93.38 160 ARG A CA 1
ATOM 1296 C C . ARG A 1 160 ? 16.341 4.044 -11.214 1.00 93.38 160 ARG A C 1
ATOM 1298 O O . ARG A 1 160 ? 17.270 3.541 -11.841 1.00 93.38 160 ARG A O 1
ATOM 1305 N N . TYR A 1 161 ? 15.788 3.467 -10.150 1.00 91.88 161 TYR A N 1
ATOM 1306 C CA . TYR A 1 161 ? 16.206 2.161 -9.648 1.00 91.88 161 TYR A CA 1
ATOM 1307 C C . TYR A 1 161 ? 16.045 1.065 -10.712 1.00 91.88 161 TYR A C 1
ATOM 1309 O O . TYR A 1 161 ? 17.002 0.353 -11.001 1.00 91.88 161 TYR A O 1
ATOM 1317 N N . ALA A 1 162 ? 14.875 0.974 -11.351 1.00 94.56 162 ALA A N 1
ATOM 1318 C CA . ALA A 1 162 ? 14.599 -0.007 -12.400 1.00 94.56 162 ALA A CA 1
ATOM 1319 C C . ALA A 1 162 ? 15.535 0.148 -13.611 1.00 94.56 162 ALA A C 1
ATOM 1321 O O . ALA A 1 162 ? 16.020 -0.846 -14.149 1.00 94.56 162 ALA A O 1
ATOM 1322 N N . ALA A 1 163 ? 15.845 1.385 -14.009 1.00 94.88 163 ALA A N 1
ATOM 1323 C CA . ALA A 1 163 ? 16.761 1.668 -15.108 1.00 94.88 163 ALA A CA 1
ATOM 1324 C C . ALA A 1 163 ? 18.170 1.128 -14.825 1.00 94.88 163 ALA A C 1
ATOM 1326 O O . ALA A 1 163 ? 18.753 0.465 -15.681 1.00 94.88 163 ALA A O 1
ATOM 1327 N N . TYR A 1 164 ? 18.702 1.354 -13.621 1.00 93.56 164 TYR A N 1
ATOM 1328 C CA . TYR A 1 164 ? 20.000 0.795 -13.236 1.00 93.56 164 TYR A CA 1
ATOM 1329 C C . TYR A 1 164 ? 19.961 -0.717 -13.029 1.00 93.56 164 TYR A C 1
ATOM 1331 O O . TYR A 1 164 ? 20.935 -1.387 -13.360 1.00 93.56 164 TYR A O 1
ATOM 1339 N N . LEU A 1 165 ? 18.852 -1.254 -12.517 1.00 93.31 165 LEU A N 1
ATOM 1340 C CA . LEU A 1 165 ? 18.685 -2.690 -12.310 1.00 93.31 165 LEU A CA 1
ATOM 1341 C C . LEU A 1 165 ? 18.736 -3.469 -13.632 1.00 93.31 165 LEU A C 1
ATOM 1343 O O . LEU A 1 165 ? 19.362 -4.522 -13.683 1.00 93.31 165 LEU A O 1
ATOM 1347 N N . VAL A 1 166 ? 18.084 -2.964 -14.685 1.00 94.56 166 VAL A N 1
ATOM 1348 C CA . VAL A 1 166 ? 17.959 -3.688 -15.963 1.00 94.56 166 VAL A CA 1
ATOM 1349 C C . VAL A 1 166 ? 19.093 -3.378 -16.932 1.00 94.56 166 VAL A C 1
ATOM 1351 O O . VAL A 1 166 ? 19.560 -4.272 -17.628 1.00 94.56 166 VAL A O 1
ATOM 1354 N N . MET A 1 167 ? 19.526 -2.118 -17.003 1.00 94.06 167 MET A N 1
ATOM 1355 C CA . MET A 1 167 ? 20.490 -1.674 -18.016 1.00 94.06 167 MET A CA 1
ATOM 1356 C C . MET A 1 167 ? 21.900 -1.460 -17.459 1.00 94.06 167 MET A C 1
ATOM 1358 O O . MET A 1 167 ? 22.843 -1.270 -18.222 1.00 94.06 167 MET A O 1
ATOM 1362 N N . GLY A 1 168 ? 22.073 -1.494 -16.136 1.00 90.19 168 GLY A N 1
ATOM 1363 C CA . GLY A 1 168 ? 23.372 -1.304 -15.506 1.00 90.19 168 GLY A CA 1
ATOM 1364 C C . GLY A 1 168 ? 23.986 0.080 -15.756 1.00 90.19 168 GLY A C 1
ATOM 1365 O O . GLY A 1 168 ? 23.446 0.962 -16.435 1.00 90.19 168 GLY A O 1
ATOM 1366 N N . VAL A 1 169 ? 25.152 0.289 -15.151 1.00 90.00 169 VAL A N 1
ATOM 1367 C CA . VAL A 1 169 ? 25.948 1.507 -15.338 1.00 90.00 169 VAL A CA 1
ATOM 1368 C C . VAL A 1 169 ? 26.990 1.280 -16.432 1.00 90.00 169 VAL A C 1
ATOM 1370 O O . VAL A 1 169 ? 26.893 1.882 -17.499 1.00 90.00 169 VAL A O 1
ATOM 1373 N N . SER A 1 170 ? 27.933 0.362 -16.199 1.00 87.25 170 SER A N 1
ATOM 1374 C CA . SER A 1 170 ? 29.028 0.072 -17.132 1.00 87.25 170 SER A CA 1
ATOM 1375 C C . SER A 1 170 ? 28.533 -0.499 -18.461 1.00 87.25 170 SER A C 1
ATOM 1377 O O . SER A 1 170 ? 28.922 -0.009 -19.516 1.00 87.25 170 SER A O 1
ATOM 1379 N N . GLU A 1 171 ? 27.619 -1.474 -18.412 1.00 88.06 171 GLU A N 1
ATOM 1380 C CA . GLU A 1 171 ? 27.097 -2.136 -19.614 1.00 88.06 171 GLU A CA 1
ATOM 1381 C C . GLU A 1 171 ? 26.362 -1.152 -20.535 1.00 88.06 171 GLU A C 1
ATOM 1383 O O . GLU A 1 171 ? 26.618 -1.113 -21.738 1.00 88.06 171 GLU A O 1
ATOM 1388 N N . PHE A 1 172 ? 25.502 -0.293 -19.978 1.00 93.19 172 PHE A N 1
ATOM 1389 C CA . PHE A 1 172 ? 24.837 0.746 -20.763 1.00 93.19 172 PHE A CA 1
ATOM 1390 C C . PHE A 1 172 ? 25.831 1.752 -21.355 1.00 93.19 172 PHE A C 1
ATOM 1392 O O . PHE A 1 172 ? 25.696 2.147 -22.513 1.00 93.19 172 PHE A O 1
ATOM 1399 N N . SER A 1 173 ? 26.833 2.164 -20.571 1.00 91.88 173 SER A N 1
ATOM 1400 C CA . SER A 1 173 ? 27.814 3.167 -20.995 1.00 91.88 173 SER A CA 1
ATOM 1401 C C . SER A 1 173 ? 28.635 2.695 -22.200 1.00 91.88 173 SER A C 1
ATOM 1403 O O . SER A 1 173 ? 28.792 3.438 -23.170 1.00 91.88 173 SER A O 1
ATOM 1405 N N . GLU A 1 174 ? 29.070 1.431 -22.203 1.00 92.56 174 GLU A N 1
ATOM 1406 C CA . GLU A 1 174 ? 29.825 0.825 -23.310 1.00 92.56 174 GLU A CA 1
ATOM 1407 C C . GLU A 1 174 ? 29.019 0.729 -24.616 1.00 92.56 174 GLU A C 1
ATOM 1409 O O . GLU A 1 174 ? 29.586 0.745 -25.712 1.00 92.56 174 GLU A O 1
ATOM 1414 N N . GLN A 1 175 ? 27.689 0.654 -24.518 1.00 91.75 175 GLN A N 1
ATOM 1415 C CA . GLN A 1 175 ? 26.791 0.502 -25.666 1.00 91.75 175 GLN A CA 1
ATOM 1416 C C . GLN A 1 175 ? 26.083 1.806 -26.063 1.00 91.75 175 GLN A C 1
ATOM 1418 O O . GLN A 1 175 ? 25.301 1.813 -27.011 1.00 91.75 175 GLN A O 1
ATOM 1423 N N . ARG A 1 176 ? 26.365 2.930 -25.391 1.00 89.88 176 ARG A N 1
ATOM 1424 C CA . ARG A 1 176 ? 25.617 4.197 -25.519 1.00 89.88 176 ARG A CA 1
ATOM 1425 C C . ARG A 1 176 ? 25.575 4.778 -26.938 1.00 89.88 176 ARG A C 1
ATOM 1427 O O . ARG A 1 176 ? 24.685 5.573 -27.244 1.00 89.88 176 ARG A O 1
ATOM 1434 N N . TRP A 1 177 ? 26.529 4.395 -27.785 1.00 93.50 177 TRP A N 1
ATOM 1435 C CA . TRP A 1 177 ? 26.618 4.782 -29.195 1.00 93.50 177 TRP A CA 1
ATOM 1436 C C . TRP A 1 177 ? 25.531 4.149 -30.079 1.00 93.50 177 TRP A C 1
ATOM 1438 O O . TRP A 1 177 ? 25.264 4.671 -31.159 1.00 93.50 177 TRP A O 1
ATOM 1448 N N . ARG A 1 178 ? 24.908 3.048 -29.640 1.00 95.81 178 ARG A N 1
ATOM 1449 C CA . ARG A 1 178 ? 23.807 2.381 -30.350 1.00 95.81 178 ARG A CA 1
ATOM 1450 C C . ARG A 1 178 ? 22.534 3.220 -30.333 1.00 95.81 178 ARG A C 1
ATOM 1452 O O . ARG A 1 178 ? 22.384 4.106 -29.488 1.00 95.81 178 ARG A O 1
ATOM 1459 N N . SER A 1 179 ? 21.606 2.933 -31.242 1.00 97.12 179 SER A N 1
ATOM 1460 C CA . SER A 1 179 ? 20.292 3.582 -31.272 1.00 97.12 179 SER A CA 1
ATOM 1461 C C . SER A 1 179 ? 19.406 3.147 -30.095 1.00 97.12 179 SER A C 1
ATOM 1463 O O . SER A 1 179 ? 19.668 2.139 -29.436 1.00 97.12 179 SER A O 1
ATOM 1465 N N . ASP A 1 180 ? 18.340 3.905 -29.819 1.00 97.38 180 ASP A N 1
ATOM 1466 C CA . ASP A 1 180 ? 17.380 3.543 -28.766 1.00 97.38 180 ASP A CA 1
ATOM 1467 C C . ASP A 1 180 ? 16.721 2.189 -29.030 1.00 97.38 180 ASP A C 1
ATOM 1469 O O . ASP A 1 180 ? 16.563 1.406 -28.099 1.00 97.38 180 ASP A O 1
ATOM 1473 N N . ASP A 1 181 ? 16.397 1.888 -30.290 1.00 97.38 181 ASP A N 1
ATOM 1474 C CA . ASP A 1 181 ? 15.756 0.631 -30.681 1.00 97.38 181 ASP A CA 1
ATOM 1475 C C . ASP A 1 181 ? 16.717 -0.559 -30.548 1.00 97.38 181 ASP A C 1
ATOM 1477 O O . ASP A 1 181 ? 16.329 -1.635 -30.094 1.00 97.38 181 ASP A O 1
ATOM 1481 N N . GLU A 1 182 ? 17.996 -0.363 -30.885 1.00 97.25 182 GLU A N 1
ATOM 1482 C CA . GLU A 1 182 ? 19.032 -1.386 -30.710 1.00 97.25 182 GLU A CA 1
ATOM 1483 C C . GLU A 1 182 ? 19.269 -1.700 -29.230 1.00 97.25 182 GLU A C 1
ATOM 1485 O O . GLU A 1 182 ? 19.394 -2.868 -28.857 1.00 97.25 182 GLU A O 1
ATOM 1490 N N . LEU A 1 183 ? 19.311 -0.672 -28.378 1.00 97.38 183 LEU A N 1
ATOM 1491 C CA . LEU A 1 183 ? 19.444 -0.838 -26.930 1.00 97.38 183 LEU A CA 1
ATOM 1492 C C . LEU A 1 183 ? 18.183 -1.446 -26.312 1.00 97.38 183 LEU A C 1
ATOM 1494 O O . LEU A 1 183 ? 18.290 -2.318 -25.454 1.00 97.38 183 LEU A O 1
ATOM 1498 N N . ALA A 1 184 ? 16.999 -1.038 -26.768 1.00 97.19 184 ALA A N 1
ATOM 1499 C CA . ALA A 1 184 ? 15.719 -1.577 -26.319 1.00 97.19 184 ALA A CA 1
ATOM 1500 C C . ALA A 1 184 ? 15.624 -3.078 -26.614 1.00 97.19 184 ALA A C 1
ATOM 1502 O O . ALA A 1 184 ? 15.269 -3.866 -25.738 1.00 97.19 184 ALA A O 1
ATOM 1503 N N . ALA A 1 185 ? 16.028 -3.489 -27.820 1.00 96.88 185 ALA A N 1
ATOM 1504 C CA . ALA A 1 185 ? 16.109 -4.894 -28.197 1.00 96.88 185 ALA A CA 1
ATOM 1505 C C . ALA A 1 185 ? 17.174 -5.657 -27.389 1.00 96.88 185 ALA A C 1
ATOM 1507 O O . ALA A 1 185 ? 16.920 -6.783 -26.959 1.00 96.88 185 ALA A O 1
ATOM 1508 N N . TRP A 1 186 ? 18.344 -5.049 -27.157 1.00 96.12 186 TRP A N 1
ATOM 1509 C CA . TRP A 1 186 ? 19.442 -5.656 -26.396 1.00 96.12 186 TRP A CA 1
ATOM 1510 C C . TRP A 1 186 ? 19.057 -5.938 -24.942 1.00 96.12 186 TRP A C 1
ATOM 1512 O O . TRP A 1 186 ? 19.145 -7.076 -24.483 1.00 96.12 186 TRP A O 1
ATOM 1522 N N . PHE A 1 187 ? 18.574 -4.914 -24.237 1.00 95.88 187 PHE A N 1
ATOM 1523 C CA . PHE A 1 187 ? 18.178 -4.999 -22.831 1.00 95.88 187 PHE A CA 1
ATOM 1524 C C . PHE A 1 187 ? 16.767 -5.557 -22.629 1.00 95.88 187 PHE A C 1
ATOM 1526 O O . PHE A 1 187 ? 16.353 -5.764 -21.491 1.00 95.88 187 PHE A O 1
ATOM 1533 N N . ARG A 1 188 ? 16.036 -5.814 -23.722 1.00 97.25 188 ARG A N 1
ATOM 1534 C CA . ARG A 1 188 ? 14.645 -6.286 -23.720 1.00 97.25 188 ARG A CA 1
ATOM 1535 C C . ARG A 1 188 ? 13.754 -5.383 -22.871 1.00 97.25 188 ARG A C 1
ATOM 1537 O O . ARG A 1 188 ? 13.050 -5.849 -21.986 1.00 97.25 188 ARG A O 1
ATOM 1544 N N . VAL A 1 189 ? 13.796 -4.085 -23.139 1.00 96.88 189 VAL A N 1
ATOM 1545 C CA . VAL A 1 189 ? 12.957 -3.071 -22.482 1.00 96.88 189 VAL A CA 1
ATOM 1546 C C . VAL A 1 189 ? 12.311 -2.165 -23.526 1.00 96.88 189 VAL A C 1
ATOM 1548 O O . VAL A 1 189 ? 12.783 -2.117 -24.661 1.00 96.88 189 VAL A O 1
ATOM 1551 N N . PRO A 1 190 ? 11.248 -1.419 -23.187 1.00 95.88 190 PRO A N 1
ATOM 1552 C CA . PRO A 1 190 ? 10.660 -0.453 -24.104 1.00 95.88 190 PRO A CA 1
ATOM 1553 C C . PRO A 1 190 ? 11.658 0.657 -24.453 1.00 95.88 190 PRO A C 1
ATOM 1555 O O . PRO A 1 190 ? 12.432 1.097 -23.599 1.00 95.88 190 PRO A O 1
ATOM 1558 N N . ALA A 1 191 ? 11.593 1.183 -25.678 1.00 95.75 191 ALA A N 1
ATOM 1559 C CA . ALA A 1 191 ? 12.457 2.286 -26.116 1.00 95.75 191 ALA A CA 1
ATOM 1560 C C . ALA A 1 191 ? 12.348 3.527 -25.207 1.00 95.75 191 ALA A C 1
ATOM 1562 O O . ALA A 1 191 ? 13.336 4.217 -24.964 1.00 95.75 191 ALA A O 1
ATOM 1563 N N . ASP A 1 192 ? 11.171 3.778 -24.631 1.00 95.69 192 ASP A N 1
ATOM 1564 C CA . ASP A 1 192 ? 10.961 4.874 -23.680 1.00 95.69 192 ASP A CA 1
ATOM 1565 C C . ASP A 1 192 ? 11.793 4.697 -22.393 1.00 95.69 192 ASP A C 1
ATOM 1567 O O . ASP A 1 192 ? 12.281 5.680 -21.835 1.00 95.69 192 ASP A O 1
ATOM 1571 N N . ALA A 1 193 ? 12.013 3.456 -21.940 1.00 96.19 193 ALA A N 1
ATOM 1572 C CA . ALA A 1 193 ? 12.869 3.170 -20.787 1.00 96.19 193 ALA A CA 1
ATOM 1573 C C . ALA A 1 193 ? 14.349 3.433 -21.110 1.00 96.19 193 ALA A C 1
ATOM 1575 O O . ALA A 1 193 ? 15.080 3.952 -20.266 1.00 96.19 193 ALA A O 1
ATOM 1576 N N . VAL A 1 194 ? 14.779 3.147 -22.345 1.00 97.31 194 VAL A N 1
ATOM 1577 C CA . VAL A 1 194 ? 16.129 3.485 -22.829 1.00 97.31 194 VAL A CA 1
ATOM 1578 C C . VAL A 1 194 ? 16.329 4.997 -22.868 1.00 97.31 194 VAL A C 1
ATOM 1580 O O . VAL A 1 194 ? 17.341 5.487 -22.364 1.00 97.31 194 VAL A O 1
ATOM 1583 N N . ARG A 1 195 ? 15.362 5.751 -23.410 1.00 96.50 195 ARG A N 1
ATOM 1584 C CA . ARG A 1 195 ? 15.414 7.224 -23.425 1.00 96.50 195 ARG A CA 1
ATOM 1585 C C . ARG A 1 195 ? 15.544 7.786 -22.018 1.00 96.50 195 ARG A C 1
ATOM 1587 O O . ARG A 1 195 ? 16.450 8.574 -21.768 1.00 96.50 195 ARG A O 1
ATOM 1594 N N . PHE A 1 196 ? 14.731 7.291 -21.086 1.00 95.75 196 PHE A N 1
ATOM 1595 C CA . PHE A 1 196 ? 14.847 7.655 -19.678 1.00 95.75 196 PHE A CA 1
ATOM 1596 C C . PHE A 1 196 ? 16.231 7.308 -19.104 1.00 95.75 196 PHE A C 1
ATOM 1598 O O . P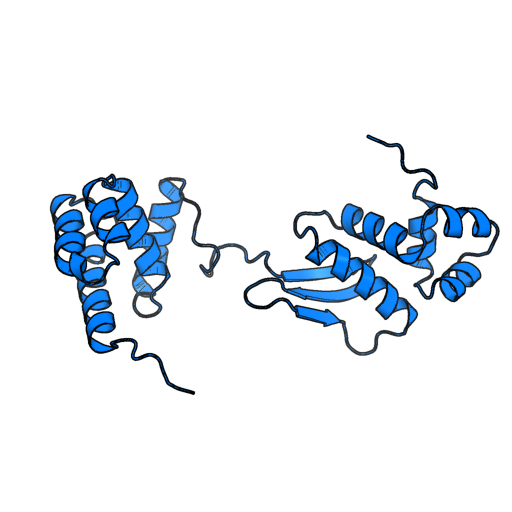HE A 1 196 ? 16.866 8.142 -18.464 1.00 95.75 196 PHE A O 1
ATOM 1605 N N . ARG A 1 197 ? 16.770 6.111 -19.379 1.00 94.81 197 ARG A N 1
ATOM 1606 C CA . ARG A 1 197 ? 18.111 5.717 -18.912 1.00 94.81 197 ARG A CA 1
ATOM 1607 C C . ARG A 1 197 ? 19.221 6.611 -19.465 1.00 94.81 197 ARG A C 1
ATOM 1609 O O . ARG A 1 197 ? 20.204 6.827 -18.756 1.00 94.81 197 ARG A O 1
ATOM 1616 N N . ARG A 1 198 ? 19.091 7.164 -20.676 1.00 95.19 198 ARG A N 1
ATOM 1617 C CA . ARG A 1 198 ? 20.067 8.124 -21.227 1.00 95.19 198 ARG A CA 1
ATOM 1618 C C . ARG A 1 198 ? 20.112 9.438 -20.457 1.00 95.19 198 ARG A C 1
ATOM 1620 O O . ARG A 1 198 ? 21.172 10.057 -20.415 1.00 95.19 198 ARG A O 1
ATOM 1627 N N . GLU A 1 199 ? 19.010 9.857 -19.852 1.00 94.50 199 GLU A N 1
ATOM 1628 C CA . GLU A 1 199 ? 18.960 11.070 -19.027 1.00 94.50 199 GLU A CA 1
ATOM 1629 C C . GLU A 1 199 ? 19.656 10.873 -17.670 1.00 94.50 199 GLU A C 1
ATOM 1631 O O . GLU A 1 199 ? 20.016 11.842 -17.002 1.00 94.50 199 GLU A O 1
ATOM 1636 N N . LEU A 1 200 ? 19.894 9.618 -17.274 1.00 93.06 200 LEU A N 1
ATOM 1637 C CA . LEU A 1 200 ? 20.572 9.262 -16.034 1.00 93.06 200 LEU A CA 1
ATOM 1638 C C . LEU A 1 200 ? 22.103 9.200 -16.201 1.00 93.06 200 LEU A C 1
ATOM 1640 O O . LEU A 1 200 ? 22.604 8.839 -17.274 1.00 93.06 200 LEU A O 1
ATOM 1644 N N . PRO A 1 201 ? 22.863 9.516 -15.136 1.00 89.25 201 PRO A N 1
ATOM 1645 C CA . PRO A 1 201 ? 24.319 9.473 -15.170 1.00 89.25 201 PRO A CA 1
ATOM 1646 C C . PRO A 1 201 ? 24.863 8.042 -15.297 1.00 89.25 201 PRO A C 1
ATOM 1648 O O . PRO A 1 201 ? 24.337 7.093 -14.724 1.00 89.25 201 PRO A O 1
ATOM 1651 N N . ASP A 1 202 ? 25.988 7.905 -16.000 1.00 84.75 202 ASP A N 1
ATOM 1652 C CA . ASP A 1 202 ? 26.734 6.640 -16.128 1.00 84.75 202 ASP A CA 1
ATOM 1653 C C . ASP A 1 202 ? 27.805 6.472 -15.041 1.00 84.75 202 ASP A C 1
ATOM 1655 O O . ASP A 1 202 ? 28.690 5.627 -15.134 1.00 84.75 202 ASP A O 1
ATOM 1659 N N . GLN A 1 203 ? 27.746 7.299 -14.003 1.00 78.00 203 GLN A N 1
ATOM 1660 C CA . GLN A 1 203 ? 28.581 7.193 -12.819 1.00 78.00 203 GLN A CA 1
ATOM 1661 C C . GLN A 1 203 ? 27.699 7.502 -11.618 1.00 78.00 203 GLN A C 1
ATOM 1663 O O . GLN A 1 203 ? 27.060 8.553 -11.555 1.00 78.00 203 GLN A O 1
ATOM 1668 N N . LEU A 1 204 ? 27.642 6.570 -10.673 1.00 69.56 204 LEU A N 1
ATOM 1669 C CA . LEU A 1 204 ? 26.986 6.798 -9.396 1.00 69.56 204 LEU A CA 1
ATOM 1670 C C . LEU A 1 204 ? 28.020 7.449 -8.481 1.00 69.56 204 LEU A C 1
ATOM 1672 O O . LEU A 1 204 ? 28.967 6.792 -8.052 1.00 69.56 204 LEU A O 1
ATOM 1676 N N . SER A 1 205 ? 27.876 8.746 -8.217 1.00 52.66 205 SER A N 1
ATOM 1677 C CA . SER A 1 205 ? 28.672 9.399 -7.180 1.00 52.66 205 SER A CA 1
ATOM 1678 C C . SER A 1 205 ? 28.357 8.722 -5.849 1.00 52.66 205 SER A C 1
ATOM 1680 O O . SER A 1 205 ? 27.195 8.680 -5.443 1.00 52.66 205 SER A O 1
ATOM 1682 N N . ALA A 1 206 ? 29.376 8.175 -5.186 1.00 38.91 206 ALA A N 1
ATOM 1683 C CA . ALA A 1 206 ? 29.239 7.737 -3.807 1.00 38.91 206 ALA A CA 1
ATOM 1684 C C . ALA A 1 206 ? 28.879 8.966 -2.963 1.00 38.91 206 ALA A C 1
ATOM 1686 O O . ALA A 1 206 ? 29.641 9.936 -2.930 1.00 38.91 206 ALA A O 1
ATOM 1687 N N . VAL A 1 207 ? 27.693 8.938 -2.359 1.00 34.34 207 VAL A N 1
ATOM 1688 C CA . VAL A 1 207 ? 27.330 9.828 -1.252 1.00 34.34 207 VAL A CA 1
ATOM 1689 C C . VAL A 1 207 ? 27.834 9.191 0.031 1.00 34.34 207 VAL A C 1
ATOM 1691 O O . VAL A 1 207 ? 27.596 7.971 0.191 1.00 34.34 207 VAL A O 1
#

pLDDT: mean 85.96, std 13.55, range [30.02, 97.38]

Secondary structure (DSSP, 8-state):
-------HHHHHHHHHHHHHHHSS-TT---HHHHHHHHHHTGGGS-HHHHHHHHHS-HHHHHHHHHHHHHH-GGGGGGHHHHHHHHHHTTPPP-TTSSSS---SEEEEEETTEEEEEEE-SSS-EEEEPTT--HHHHHHHHHHHHHHHH-TT--HHHHHHHHHHHHHTTHHHHHHTTS-HHHHHHHHTS-HHHHHHHHHS-SS----

Sequence (207 aa):
MRQLPLDDTRYAQFLDDLRALVQPDSWLNDRQALRRFFDMHRAWFGPRTAAAMDEASDDLLRTMLHIAVLAASELSDLHDESRKWLAERGHSLPPWDVTVPRSAQRMISFGNRIYGVVEWEPVRRVQLAPGLDEPDRTWATALAVGIGERPQWTNEEVCRYAAYLVMGVSEFSEQRWRSDDELAAWFRVPADAVRFRRELPDQLSAV